Protein AF-A0A7U5YI06-F1 (afdb_monomer)

Mean predicted aligned error: 14.1 Å

pLDDT: mean 75.23, std 13.34, range [34.41, 93.0]

Solvent-accessible surface area (backbone atoms only — not comparable to full-atom values): 13431 Å² total; per-residue (Å²): 132,90,79,85,48,70,68,55,54,52,52,62,39,54,72,52,55,90,61,29,82,48,45,33,75,89,67,51,44,80,44,82,46,72,58,63,70,41,78,30,32,30,43,39,39,33,31,70,90,48,103,52,59,51,46,35,31,26,43,74,86,78,64,45,78,75,39,47,44,73,60,42,53,52,54,52,50,51,55,51,49,43,57,68,49,52,53,56,49,54,49,51,53,53,51,53,62,55,20,75,82,38,61,72,64,27,54,54,45,67,65,50,46,32,44,54,52,14,49,54,49,42,72,72,40,40,76,36,45,38,72,56,50,50,54,47,22,50,52,51,21,52,51,25,47,51,52,32,50,53,51,48,52,54,52,59,67,57,69,79,73,59,91,84,42,75,77,61,49,56,71,54,48,54,58,38,50,53,29,47,51,53,18,48,25,26,45,31,29,40,48,54,53,51,50,52,51,50,54,52,51,48,52,52,53,52,53,55,48,44,77,75,51,73,91,64,87,78,66,69,65,61,59,53,52,53,50,52,53,52,50,53,52,52,50,57,55,52,61,64,60,72,77,110

Foldseek 3Di:
DPDDDPVLLVVVLCVVPVCSVQWDSVPWDWDWDAQLLDIWIWTWTDGPPDPDTWIFTAHPPPRDTPGTPVVCSVVVVVVLVCLLPVVLLVVLVVLCVVCVVPVPVSVVCLQCVLLVSLVVSLVPRCSRCPVNLLVVLVVLLVVLVVVLVVLVVVVVVVVVDDPVCPVVVVVSVVSSSSSVSSNSNSVSNNVVSVVVVVVVVVVVVVVVVCVVPPVDDDDPVVVVVVVVVVVVVVVVVVVVVVPD

Organism: NCBI:txid1192842

Sequence (244 aa):
MNILTEELKKRGGSFFGKYSVNIDIDKIRIKDETIYGRSFKILDLPLKNKERSYKLVLNKETNIILGQKSIFKKKLLNAMLWRVFFIPYVLLCILYCVSFSYPITGIAIMLLLPVAFGFIIYSMCYTELNNYLDKMADTVSFFSGTITACIAIIKFSLSEDNQLFSLKSNFLNIPMLVFLIVFAFFASIKFFISMNQMLKARKVYLSQASNHQDRKNRPRVIRALNFLLTKKLCNFINTKIKLF

Structure (mmCIF, N/CA/C/O backbone):
data_AF-A0A7U5YI06-F1
#
_entry.id   AF-A0A7U5YI06-F1
#
loop_
_atom_site.group_PDB
_atom_site.id
_atom_site.type_symbol
_atom_site.label_atom_id
_atom_site.label_alt_id
_atom_site.label_comp_id
_atom_site.label_asym_id
_atom_site.label_entity_id
_atom_site.label_seq_id
_atom_site.pdbx_PDB_ins_code
_atom_site.Cartn_x
_atom_site.Cartn_y
_atom_site.Cartn_z
_atom_site.occupancy
_atom_site.B_iso_or_equiv
_atom_site.auth_seq_id
_atom_site.auth_comp_id
_atom_site.auth_asym_id
_atom_site.auth_atom_id
_atom_site.pdbx_PDB_model_num
ATOM 1 N N . MET A 1 1 ? -20.861 -11.864 23.560 1.00 35.91 1 MET A N 1
ATOM 2 C CA . MET A 1 1 ? -21.283 -10.821 24.524 1.00 35.91 1 MET A CA 1
ATOM 3 C C . MET A 1 1 ? -20.083 -9.932 24.829 1.00 35.91 1 MET A C 1
ATOM 5 O O . MET A 1 1 ? -19.140 -10.407 25.444 1.00 35.91 1 MET A O 1
ATOM 9 N N . ASN A 1 2 ? -20.056 -8.686 24.339 1.00 50.03 2 ASN A N 1
ATOM 10 C CA . ASN A 1 2 ? -19.016 -7.714 24.707 1.00 50.03 2 ASN A CA 1
ATOM 11 C C . ASN A 1 2 ? -19.387 -7.121 26.073 1.00 50.03 2 ASN A C 1
ATOM 13 O O . ASN A 1 2 ? -20.200 -6.205 26.148 1.00 50.03 2 ASN A O 1
ATOM 17 N N . ILE A 1 3 ? -18.850 -7.697 27.148 1.00 57.88 3 ILE A N 1
ATOM 18 C CA . ILE A 1 3 ? -19.121 -7.251 28.517 1.00 57.88 3 ILE A CA 1
ATOM 19 C C . ILE A 1 3 ? -18.369 -5.936 28.744 1.00 57.88 3 ILE A C 1
ATOM 21 O O . ILE A 1 3 ? -17.141 -5.889 28.690 1.00 57.88 3 ILE A O 1
ATOM 25 N N . LEU A 1 4 ? -19.120 -4.857 28.949 1.00 65.25 4 LEU A N 1
ATOM 26 C CA . LEU A 1 4 ? -18.595 -3.558 29.349 1.00 65.25 4 LEU A CA 1
ATOM 27 C C . LEU A 1 4 ? -18.259 -3.623 30.845 1.00 65.25 4 LEU A C 1
ATOM 29 O O . LEU A 1 4 ? -19.159 -3.577 31.678 1.00 65.25 4 LEU A O 1
ATOM 33 N N . THR A 1 5 ? -16.982 -3.753 31.193 1.00 73.62 5 THR A N 1
ATOM 34 C CA . THR A 1 5 ? -16.531 -3.730 32.592 1.00 73.62 5 THR A CA 1
ATOM 35 C C . THR A 1 5 ? -16.521 -2.305 33.150 1.00 73.62 5 THR A C 1
ATOM 37 O O . THR A 1 5 ? -16.135 -1.358 32.462 1.00 73.62 5 THR A O 1
ATOM 40 N N . GLU A 1 6 ? -16.899 -2.146 34.422 1.00 71.69 6 GLU A N 1
ATOM 41 C CA . GLU A 1 6 ? -16.873 -0.858 35.143 1.00 71.69 6 GLU A CA 1
ATOM 42 C C . GLU A 1 6 ? -15.485 -0.197 35.126 1.00 71.69 6 GLU A C 1
ATOM 44 O O . GLU A 1 6 ? -15.347 1.020 34.992 1.00 71.69 6 GLU A O 1
ATOM 49 N N . GLU A 1 7 ? -14.429 -1.007 35.157 1.00 76.12 7 GLU A N 1
ATOM 50 C CA . GLU A 1 7 ? -13.054 -0.532 35.019 1.00 76.12 7 GLU A CA 1
ATOM 51 C C . GLU A 1 7 ? -12.798 0.134 33.656 1.00 76.12 7 GLU A C 1
ATOM 53 O O . GLU A 1 7 ? -12.128 1.165 33.562 1.00 76.12 7 GLU A O 1
ATOM 58 N N . LEU A 1 8 ? -13.381 -0.411 32.589 1.00 73.44 8 LEU A N 1
ATOM 59 C CA . LEU A 1 8 ? -13.222 0.089 31.228 1.00 73.44 8 LEU A CA 1
ATOM 60 C C . LEU A 1 8 ? -14.034 1.372 31.002 1.00 73.44 8 LEU A C 1
ATOM 62 O O . LEU A 1 8 ? -13.557 2.278 30.316 1.00 73.44 8 LEU A O 1
ATOM 66 N N . LYS A 1 9 ? -15.201 1.505 31.653 1.00 73.19 9 LYS A N 1
ATOM 67 C CA . LYS A 1 9 ? -15.945 2.775 31.727 1.00 73.19 9 LYS A CA 1
ATOM 68 C C . LYS A 1 9 ? -15.119 3.864 32.412 1.00 73.19 9 LYS A C 1
ATOM 70 O O . LYS A 1 9 ? -14.970 4.951 31.852 1.00 73.19 9 LYS A O 1
ATOM 75 N N . LYS A 1 10 ? -14.524 3.563 33.575 1.00 74.69 10 LYS A N 1
ATOM 76 C CA . LYS A 1 10 ? -13.663 4.508 34.310 1.00 74.69 10 LYS A CA 1
ATOM 77 C C . LYS A 1 10 ? -12.448 4.934 33.486 1.00 74.69 10 LYS A C 1
ATOM 79 O O . LYS A 1 10 ? -12.197 6.131 33.373 1.00 74.69 10 LYS A O 1
ATOM 84 N N . ARG A 1 11 ? -11.740 3.985 32.856 1.00 77.44 11 ARG A N 1
ATOM 85 C CA . ARG A 1 11 ? -10.586 4.273 31.978 1.00 77.44 11 ARG A CA 1
ATOM 86 C C . ARG A 1 11 ? -10.978 5.091 30.742 1.00 77.44 11 ARG A C 1
ATOM 88 O O . ARG A 1 11 ? -10.253 5.999 30.351 1.00 77.44 11 ARG A O 1
ATOM 95 N N . GLY A 1 12 ? -12.123 4.791 30.127 1.00 72.56 12 GLY A N 1
ATOM 96 C CA . GLY A 1 12 ? -12.635 5.536 28.974 1.00 72.56 12 GLY A CA 1
ATOM 97 C C . GLY A 1 12 ? -13.024 6.977 29.314 1.00 72.56 12 GLY A C 1
ATOM 98 O O . GLY A 1 12 ? -12.724 7.888 28.545 1.00 72.56 12 GLY A O 1
ATOM 99 N N . GLY A 1 13 ? -13.642 7.191 30.481 1.00 71.25 13 GLY A N 1
ATOM 100 C CA . GLY A 1 13 ? -13.968 8.522 30.990 1.00 71.25 13 GLY A CA 1
ATOM 101 C C . GLY A 1 13 ? -12.722 9.330 31.358 1.00 71.25 13 GLY A C 1
ATOM 102 O O . GLY A 1 13 ? -12.586 10.477 30.931 1.00 71.25 13 GLY A O 1
ATOM 103 N N . SER A 1 14 ? -11.776 8.726 32.086 1.00 75.25 14 SER A N 1
ATOM 104 C CA . SER A 1 14 ? -10.548 9.402 32.528 1.00 75.25 14 SER A CA 1
ATOM 105 C C . SER A 1 14 ? -9.574 9.722 31.391 1.00 75.25 14 SER A C 1
ATOM 107 O O . SER A 1 14 ? -8.780 10.653 31.528 1.00 75.25 14 SER A O 1
ATOM 109 N N . PHE A 1 15 ? -9.679 9.039 30.242 1.00 78.12 15 PHE A N 1
ATOM 110 C CA . PHE A 1 15 ? -8.867 9.299 29.045 1.00 78.12 15 PHE A CA 1
ATOM 111 C C . PHE A 1 15 ? -8.904 10.769 28.591 1.00 78.12 15 PHE A C 1
ATOM 113 O O . PHE A 1 15 ? -7.935 11.274 28.030 1.00 78.12 15 PHE A O 1
ATOM 120 N N . PHE A 1 16 ? -10.010 11.474 28.848 1.00 74.62 16 PHE A N 1
ATOM 121 C CA . PHE A 1 16 ? -10.195 12.876 28.465 1.00 74.62 16 PHE A CA 1
ATOM 122 C C . PHE A 1 16 ? -9.861 13.882 29.583 1.00 74.62 16 PHE A C 1
ATOM 124 O O . PHE A 1 16 ? -10.072 15.085 29.409 1.00 74.62 16 PHE A O 1
ATOM 131 N N . GLY A 1 17 ? -9.340 13.422 30.727 1.00 78.38 17 GLY A N 1
ATOM 132 C CA . GLY A 1 17 ? -8.911 14.270 31.842 1.00 78.38 17 GLY A CA 1
ATOM 133 C C . GLY A 1 17 ? -10.003 15.245 32.292 1.00 78.38 17 GLY A C 1
ATOM 134 O O . GLY A 1 17 ? -11.097 14.833 32.679 1.00 78.38 17 GLY A O 1
ATOM 135 N N . LYS A 1 18 ? -9.731 16.553 32.189 1.00 71.75 18 LYS A N 1
ATOM 136 C CA . LYS A 1 18 ? -10.666 17.633 32.566 1.00 71.75 18 LYS A CA 1
ATOM 137 C C . LYS A 1 18 ? -11.983 17.625 31.769 1.00 71.75 18 LYS A C 1
ATOM 139 O O . LYS A 1 18 ? -12.985 18.131 32.258 1.00 71.75 18 LYS A O 1
ATOM 144 N N . TYR A 1 19 ? -12.015 17.028 30.575 1.00 67.38 19 TYR A N 1
ATOM 145 C CA . TYR A 1 19 ? -13.219 16.959 29.734 1.00 67.38 19 TYR A CA 1
ATOM 146 C C . TYR A 1 19 ? -14.117 15.746 30.032 1.00 67.38 19 TYR A C 1
ATOM 148 O O . TYR A 1 19 ? -15.185 15.615 29.434 1.00 67.38 19 TYR A O 1
ATOM 156 N N . SER A 1 20 ? -13.713 14.880 30.968 1.00 66.12 20 SER A N 1
ATOM 157 C CA . SER A 1 20 ? -14.480 13.704 31.406 1.00 66.12 20 SER A CA 1
ATOM 158 C C . SER A 1 20 ? -15.850 14.052 32.002 1.00 66.12 20 SER A C 1
ATOM 160 O O . SER A 1 20 ? -16.804 13.299 31.824 1.00 66.12 20 SER A O 1
ATOM 162 N N . VAL A 1 21 ? -15.980 15.227 32.631 1.00 64.94 21 VAL A N 1
ATOM 163 C CA . VAL A 1 21 ? -17.211 15.714 33.289 1.00 64.94 21 VAL A CA 1
ATOM 164 C C . VAL A 1 21 ? -18.401 15.791 32.323 1.00 64.94 21 VAL A C 1
ATOM 166 O O . VAL A 1 21 ? -19.556 15.603 32.723 1.00 64.94 21 VAL A O 1
ATOM 169 N N . ASN A 1 22 ? -18.112 16.007 31.037 1.00 75.69 22 ASN A N 1
ATOM 170 C CA . ASN A 1 22 ? -19.110 16.136 29.982 1.00 75.69 22 ASN A CA 1
ATOM 171 C C . ASN A 1 22 ? -19.605 14.792 29.430 1.00 75.69 22 ASN A C 1
ATOM 173 O O . ASN A 1 22 ? -20.498 14.805 28.588 1.00 75.69 22 ASN A O 1
ATOM 177 N N . ILE A 1 23 ? -19.045 13.655 29.855 1.00 77.94 23 ILE A N 1
ATOM 178 C CA . ILE A 1 23 ? -19.407 12.322 29.357 1.00 77.94 23 ILE A CA 1
ATOM 179 C C . ILE A 1 23 ? -20.558 11.746 30.191 1.00 77.94 23 ILE A C 1
ATOM 181 O O . ILE A 1 23 ? -20.532 11.782 31.421 1.00 77.94 23 ILE A O 1
ATOM 185 N N . ASP A 1 24 ? -21.569 11.209 29.516 1.00 78.50 24 ASP A N 1
ATOM 186 C CA . ASP A 1 24 ? -22.678 10.472 30.122 1.00 78.50 24 ASP A CA 1
ATOM 187 C C . ASP A 1 24 ? -22.254 9.005 30.329 1.00 78.50 24 ASP A C 1
ATOM 189 O O . ASP A 1 24 ? -22.211 8.208 29.386 1.00 78.50 24 ASP A O 1
ATOM 193 N N . ILE A 1 25 ? -21.853 8.684 31.564 1.00 75.44 25 ILE A N 1
ATOM 194 C CA . ILE A 1 25 ? -21.240 7.399 31.946 1.00 75.44 25 ILE A CA 1
ATOM 195 C C . ILE A 1 25 ? -22.244 6.242 31.829 1.00 75.44 25 ILE A C 1
ATOM 197 O O . ILE A 1 25 ? -21.867 5.125 31.460 1.00 75.44 25 ILE A O 1
ATOM 201 N N . ASP A 1 26 ? -23.526 6.518 32.063 1.00 75.25 26 ASP A N 1
ATOM 202 C CA . ASP A 1 26 ? -24.585 5.507 32.082 1.00 75.25 26 ASP A CA 1
ATOM 203 C C . ASP A 1 26 ? -24.971 5.058 30.668 1.00 75.25 26 ASP A C 1
ATOM 205 O O . ASP A 1 26 ? -25.453 3.944 30.460 1.00 75.25 26 ASP A O 1
ATOM 209 N N . LYS A 1 27 ? -24.693 5.896 29.662 1.00 80.38 27 LYS A N 1
ATOM 210 C CA . LYS A 1 27 ? -24.981 5.610 28.250 1.00 80.38 27 LYS A CA 1
ATOM 211 C C . LYS A 1 27 ? -23.778 5.103 27.451 1.00 80.38 27 LYS A C 1
ATOM 213 O O . LYS A 1 27 ? -23.884 4.989 26.226 1.00 80.38 27 LYS A O 1
ATOM 218 N N . ILE A 1 28 ? -22.655 4.777 28.094 1.00 80.75 28 ILE A N 1
ATOM 219 C CA . ILE A 1 28 ? -21.469 4.234 27.413 1.00 80.75 28 ILE A CA 1
ATOM 220 C C . ILE A 1 28 ? -21.794 2.876 26.782 1.00 80.75 28 ILE A C 1
ATOM 222 O O . ILE A 1 28 ? -22.359 1.992 27.424 1.00 80.75 28 ILE A O 1
ATOM 226 N N . ARG A 1 29 ? -21.406 2.683 25.516 1.00 82.94 29 ARG A N 1
ATOM 227 C CA . ARG A 1 29 ? -21.641 1.427 24.780 1.00 82.94 29 ARG A CA 1
ATOM 228 C C . ARG A 1 29 ? -20.380 0.957 24.065 1.00 82.94 29 ARG A C 1
ATOM 230 O O . ARG A 1 29 ? -19.596 1.772 23.588 1.00 82.94 29 ARG A O 1
ATOM 237 N N . ILE A 1 30 ? -20.222 -0.361 23.935 1.00 84.06 30 ILE A N 1
ATOM 238 C CA . ILE A 1 30 ? -19.222 -0.969 23.048 1.00 84.06 30 ILE A CA 1
ATOM 239 C C . ILE A 1 30 ? -19.913 -1.406 21.763 1.00 84.06 30 ILE A C 1
ATOM 241 O O . ILE A 1 30 ? -20.940 -2.081 21.799 1.00 84.06 30 ILE A O 1
ATOM 245 N N . LYS A 1 31 ? -19.331 -1.037 20.626 1.00 84.69 31 LYS A N 1
ATOM 246 C CA . LYS A 1 31 ? -19.757 -1.493 19.302 1.00 84.69 31 LYS A CA 1
ATOM 247 C C . LYS A 1 31 ? -18.569 -2.102 18.579 1.00 84.69 31 LYS A C 1
ATOM 249 O O . LYS A 1 31 ? -17.469 -1.563 18.656 1.00 84.69 31 LYS A O 1
ATOM 254 N N . ASP A 1 32 ? -18.792 -3.190 17.859 1.00 84.75 32 ASP A N 1
ATOM 255 C CA . ASP A 1 32 ? -17.794 -3.698 16.924 1.00 84.75 32 ASP A CA 1
ATOM 256 C C . ASP A 1 32 ? -17.897 -2.897 15.620 1.00 84.75 32 ASP A C 1
ATOM 258 O O . ASP A 1 32 ? -18.985 -2.706 15.078 1.00 84.75 32 ASP A O 1
ATOM 262 N N . GLU A 1 33 ? -16.771 -2.394 15.122 1.00 85.25 33 GLU A N 1
ATOM 263 C CA . GLU A 1 33 ? -16.707 -1.682 13.847 1.00 85.25 33 GLU A CA 1
ATOM 264 C C . GLU A 1 33 ? -15.463 -2.112 13.071 1.00 85.25 33 GLU A C 1
ATOM 266 O O . GLU A 1 33 ? -14.381 -2.306 13.629 1.00 85.25 33 GLU A O 1
ATOM 271 N N . THR A 1 34 ? -15.603 -2.221 11.755 1.00 82.69 34 THR A N 1
ATOM 272 C CA . THR A 1 34 ? -14.494 -2.557 10.863 1.00 82.69 34 THR A CA 1
ATOM 273 C C . THR A 1 34 ? -13.806 -1.278 10.388 1.00 82.69 34 THR A C 1
ATOM 275 O O . THR A 1 34 ? -14.432 -0.407 9.784 1.00 82.69 34 THR A O 1
ATOM 278 N N . ILE A 1 35 ? -12.504 -1.150 10.650 1.00 80.19 35 ILE A N 1
ATOM 279 C CA . ILE A 1 35 ? -11.662 -0.035 10.202 1.00 80.19 35 ILE A CA 1
ATOM 280 C C . ILE A 1 35 ? -10.585 -0.605 9.273 1.00 80.19 35 ILE A C 1
ATOM 282 O O . ILE A 1 35 ? -9.755 -1.390 9.720 1.00 80.19 35 ILE A O 1
ATOM 286 N N . TYR A 1 36 ? -10.603 -0.209 7.993 1.00 78.50 36 TYR A N 1
ATOM 287 C CA . TYR A 1 36 ? -9.683 -0.700 6.947 1.00 78.50 36 TYR A CA 1
ATOM 288 C C . TYR A 1 36 ? -9.562 -2.235 6.935 1.00 78.50 36 TYR A C 1
ATOM 290 O O . TYR A 1 36 ? -8.482 -2.789 7.097 1.00 78.50 36 TYR A O 1
ATOM 298 N N . GLY A 1 37 ? -10.697 -2.939 6.858 1.00 72.38 37 GLY A N 1
ATOM 299 C CA . GLY A 1 37 ? -10.741 -4.409 6.810 1.00 72.38 37 GLY A CA 1
ATOM 300 C C . GLY A 1 37 ? -10.476 -5.136 8.137 1.00 72.38 37 GLY A C 1
ATOM 301 O O . GLY A 1 37 ? -10.749 -6.330 8.225 1.00 72.38 37 GLY A O 1
ATOM 302 N N . ARG A 1 38 ? -10.023 -4.445 9.193 1.00 77.94 38 ARG A N 1
ATOM 303 C CA . ARG A 1 38 ? -9.798 -5.030 10.526 1.00 77.94 38 ARG A CA 1
ATOM 304 C C . ARG A 1 38 ? -10.947 -4.719 11.480 1.00 77.94 38 ARG A C 1
ATOM 306 O O . ARG A 1 38 ? -11.391 -3.575 11.568 1.00 77.94 38 ARG A O 1
ATOM 313 N N . SER A 1 39 ? -11.413 -5.717 12.226 1.00 80.06 39 SER A N 1
ATOM 314 C CA . SER A 1 39 ? -12.453 -5.530 13.244 1.00 80.06 39 SER A CA 1
ATOM 315 C C . SER A 1 39 ? -11.864 -4.975 14.541 1.00 80.06 39 SER A C 1
ATOM 317 O O . SER A 1 39 ? -11.008 -5.609 15.156 1.00 80.06 39 SER A O 1
ATOM 319 N N . PHE A 1 40 ? -12.374 -3.831 14.990 1.00 83.56 40 PHE A N 1
ATOM 320 C CA . PHE A 1 40 ? -12.027 -3.216 16.268 1.00 83.56 40 PHE A CA 1
ATOM 321 C C . PHE A 1 40 ? -13.260 -3.075 17.155 1.00 83.56 40 PHE A C 1
ATOM 323 O O . PHE A 1 40 ? -14.381 -2.930 16.667 1.00 83.56 40 PHE A O 1
ATOM 330 N N . LYS A 1 41 ? -13.037 -3.048 18.469 1.00 86.50 41 LYS A N 1
ATOM 331 C CA . LYS A 1 41 ? -14.055 -2.619 19.429 1.00 86.50 41 LYS A CA 1
ATOM 332 C C . LYS A 1 41 ? -13.992 -1.101 19.548 1.00 86.50 41 LYS A C 1
ATOM 334 O O . LYS A 1 41 ? -12.910 -0.527 19.640 1.00 86.50 41 LYS A O 1
ATOM 339 N N . ILE A 1 42 ? -15.134 -0.436 19.553 1.00 85.62 42 ILE A N 1
ATOM 340 C CA . ILE A 1 42 ? -15.240 1.009 19.735 1.00 85.62 42 ILE A CA 1
ATOM 341 C C . ILE A 1 42 ? -16.028 1.284 20.999 1.00 85.62 42 ILE A C 1
ATOM 343 O O . ILE A 1 42 ? -17.158 0.821 21.144 1.00 85.62 42 ILE A O 1
ATOM 347 N N . LEU A 1 43 ? -15.432 2.078 21.879 1.00 85.25 43 LEU A N 1
ATOM 348 C CA . LEU A 1 43 ? -16.098 2.644 23.037 1.00 85.25 43 LEU A CA 1
ATOM 349 C C . LEU A 1 43 ? -16.753 3.964 22.626 1.00 85.25 43 LEU A C 1
ATOM 351 O O . LEU A 1 43 ? -16.064 4.925 22.273 1.00 85.25 43 LEU A O 1
ATOM 355 N N . ASP A 1 44 ? -18.081 3.978 22.629 1.00 84.06 44 ASP A N 1
ATOM 356 C CA . ASP A 1 44 ? -18.917 5.138 22.336 1.00 84.06 44 ASP A CA 1
ATOM 357 C C . ASP A 1 44 ? -19.212 5.860 23.657 1.00 84.06 44 ASP A C 1
ATOM 359 O O . ASP A 1 44 ? -19.868 5.305 24.540 1.00 84.06 44 ASP A O 1
ATOM 363 N N . LEU A 1 45 ? -18.674 7.069 23.802 1.00 84.38 45 LEU A N 1
ATOM 364 C CA . LEU A 1 45 ? -18.756 7.908 24.997 1.00 84.38 45 LEU A CA 1
ATOM 365 C C . LEU A 1 45 ? -19.647 9.122 24.677 1.00 84.38 45 LEU A C 1
ATOM 367 O O . LEU A 1 45 ? -19.145 10.132 24.166 1.00 84.38 45 LEU A O 1
ATOM 371 N N . PRO A 1 46 ? -20.971 9.025 24.880 1.00 82.94 46 PRO A N 1
ATOM 372 C CA . PRO A 1 46 ? -21.893 10.120 24.598 1.00 82.94 46 PRO A CA 1
ATOM 373 C C . PRO A 1 46 ? -21.655 11.308 25.534 1.00 82.94 46 PRO A C 1
ATOM 375 O O . PRO A 1 46 ? -21.280 11.139 26.693 1.00 82.94 46 PRO A O 1
ATOM 378 N N . LEU A 1 47 ? -21.864 12.522 25.026 1.00 82.69 47 LEU A N 1
ATOM 379 C CA . LEU A 1 47 ? -21.775 13.747 25.818 1.00 82.69 47 LEU A CA 1
ATOM 380 C C . LEU A 1 47 ? -23.135 14.076 26.447 1.00 82.69 47 LEU A C 1
ATOM 382 O O . LEU A 1 47 ? -24.158 13.969 25.780 1.00 82.69 47 LEU A O 1
ATOM 386 N N . LYS A 1 48 ? -23.149 14.555 27.696 1.00 78.19 48 LYS A N 1
ATOM 387 C CA . LYS A 1 48 ? -24.377 14.889 28.447 1.00 78.19 48 LYS A CA 1
ATOM 388 C C . LYS A 1 48 ? -25.262 15.932 27.749 1.00 78.19 48 LYS A C 1
ATOM 390 O O . LYS A 1 48 ? -26.477 15.818 27.795 1.00 78.19 48 LYS A O 1
ATOM 395 N N . ASN A 1 49 ? -24.650 16.913 27.080 1.00 72.56 49 ASN A N 1
ATOM 396 C CA . ASN A 1 49 ? -25.335 18.078 26.493 1.00 72.56 49 ASN A CA 1
ATOM 397 C C . ASN A 1 49 ? -25.275 18.150 24.956 1.00 72.56 49 ASN A C 1
ATOM 399 O O . ASN A 1 49 ? -25.563 19.198 24.382 1.00 72.56 49 ASN A O 1
ATOM 403 N N . LYS A 1 50 ? -24.828 17.096 24.258 1.00 68.06 50 LYS A N 1
ATOM 404 C CA . LYS A 1 50 ? -24.683 17.124 22.790 1.00 68.06 50 LYS A CA 1
ATOM 405 C C . LYS A 1 50 ? -25.054 15.777 22.181 1.00 68.06 50 LYS A C 1
ATOM 407 O O . LYS A 1 50 ? -24.639 14.748 22.693 1.00 68.06 50 LYS A O 1
ATOM 412 N N . GLU A 1 51 ? -25.646 15.785 20.987 1.00 69.38 51 GLU A N 1
ATOM 413 C CA . GLU A 1 51 ? -25.800 14.585 20.132 1.00 69.38 51 GLU A CA 1
ATOM 414 C C . GLU A 1 51 ? -24.459 13.999 19.635 1.00 69.38 51 GLU A C 1
ATOM 416 O O . GLU A 1 51 ? -24.408 13.084 18.814 1.00 69.38 51 GLU A O 1
ATOM 421 N N . ARG A 1 52 ? -23.330 14.540 20.101 1.00 74.00 52 ARG A N 1
ATOM 422 C CA . ARG A 1 52 ? -21.988 14.111 19.715 1.00 74.00 52 ARG A CA 1
ATOM 423 C C . ARG A 1 52 ? -21.437 13.149 20.759 1.00 74.00 52 ARG A C 1
ATOM 425 O O . ARG A 1 52 ? -21.590 13.362 21.957 1.00 74.00 52 ARG A O 1
ATOM 432 N N . SER A 1 53 ? -20.722 12.133 20.293 1.00 78.06 53 SER A N 1
ATOM 433 C CA . SER A 1 53 ? -20.007 11.189 21.145 1.00 78.06 53 SER A CA 1
ATOM 434 C C . SER A 1 53 ? -18.514 11.181 20.838 1.00 78.06 53 SER A C 1
ATOM 436 O O . SER A 1 53 ? -18.085 11.313 19.684 1.00 78.06 53 SER A O 1
ATOM 438 N N . TYR A 1 54 ? -17.698 11.010 21.876 1.00 81.88 54 TYR A N 1
ATOM 439 C CA . TYR A 1 54 ? -16.306 10.628 21.694 1.00 81.88 54 TYR A CA 1
ATOM 440 C C . TYR A 1 54 ? -16.237 9.134 21.388 1.00 81.88 54 TYR A C 1
ATOM 442 O O . TYR A 1 54 ? -16.910 8.324 22.013 1.00 81.88 54 TYR A O 1
ATOM 450 N N . LYS A 1 55 ? -15.411 8.759 20.410 1.00 83.69 55 LYS A N 1
ATOM 451 C CA . LYS A 1 55 ? -15.232 7.360 20.005 1.00 83.69 55 LYS A CA 1
ATOM 452 C C . LYS A 1 55 ? -13.788 6.958 20.245 1.00 83.69 55 LYS A C 1
ATOM 454 O O . LYS A 1 55 ? -12.895 7.493 19.579 1.00 83.69 55 LYS A O 1
ATOM 459 N N . LEU A 1 56 ? -13.561 6.040 21.178 1.00 85.00 56 LEU A N 1
ATOM 460 C CA . LEU A 1 56 ? -12.247 5.451 21.438 1.00 85.00 56 LEU A CA 1
ATOM 461 C C . LEU A 1 56 ? -12.156 4.077 20.783 1.00 85.00 56 LEU A C 1
ATOM 463 O O . LEU A 1 56 ? -13.123 3.321 20.780 1.00 85.00 56 LEU A O 1
ATOM 467 N N . VAL A 1 57 ? -10.997 3.762 20.216 1.00 84.56 57 VAL A N 1
ATOM 468 C CA . VAL A 1 57 ? -10.726 2.453 19.616 1.00 84.56 57 VAL A CA 1
ATOM 469 C C . VAL A 1 57 ? -10.054 1.579 20.661 1.00 84.56 57 VAL A C 1
ATOM 471 O O . VAL A 1 57 ? -9.077 1.989 21.286 1.00 84.56 57 VAL A O 1
ATOM 474 N N . LEU A 1 58 ? -10.580 0.377 20.835 1.00 83.50 58 LEU A N 1
ATOM 475 C CA . LEU A 1 58 ? -10.074 -0.647 21.731 1.00 83.50 58 LEU A CA 1
ATOM 476 C C . LEU A 1 58 ? -9.483 -1.789 20.906 1.00 83.50 58 LEU A C 1
ATOM 478 O O . LEU A 1 58 ? -10.036 -2.189 19.874 1.00 83.50 58 LEU A O 1
ATOM 482 N N . ASN A 1 59 ? -8.382 -2.354 21.392 1.00 79.25 59 ASN A N 1
ATOM 483 C CA . ASN A 1 59 ? -7.913 -3.640 20.894 1.00 79.25 59 ASN A CA 1
ATOM 484 C C . ASN A 1 59 ? -8.930 -4.733 21.279 1.00 79.25 59 ASN A C 1
ATOM 486 O O . ASN A 1 59 ? -9.413 -4.770 22.410 1.00 79.25 59 ASN A O 1
ATOM 490 N N . LYS A 1 60 ? -9.276 -5.609 20.331 1.00 73.88 60 LYS A N 1
ATOM 491 C CA . LYS A 1 60 ? -10.310 -6.636 20.497 1.00 73.88 60 LYS A CA 1
ATOM 492 C C . LYS A 1 60 ? -9.952 -7.668 21.574 1.00 73.88 60 LYS A C 1
ATOM 494 O O . LYS A 1 60 ? -10.857 -8.135 22.265 1.00 73.88 60 LYS A O 1
ATOM 499 N N . GLU A 1 61 ? -8.665 -7.986 21.702 1.00 73.56 61 GLU A N 1
ATOM 500 C CA . GLU A 1 61 ? -8.143 -9.038 22.585 1.00 73.56 61 GLU A CA 1
ATOM 501 C C . GLU A 1 61 ? -7.777 -8.494 23.965 1.00 73.56 61 GLU A C 1
ATOM 503 O O . GLU A 1 61 ? -8.202 -9.031 24.981 1.00 73.56 61 GLU A O 1
ATOM 508 N N . THR A 1 62 ? -7.038 -7.385 24.008 1.00 73.69 62 THR A N 1
ATOM 509 C CA . THR A 1 62 ? -6.508 -6.841 25.266 1.00 73.69 62 THR A CA 1
ATOM 510 C C . THR A 1 62 ? -7.401 -5.778 25.901 1.00 73.69 62 THR A C 1
ATOM 512 O O . THR A 1 62 ? -7.129 -5.342 27.016 1.00 73.69 62 THR A O 1
ATOM 515 N N . ASN A 1 63 ? -8.454 -5.323 25.205 1.00 75.38 63 ASN A N 1
ATOM 516 C CA . ASN A 1 63 ? -9.328 -4.221 25.627 1.00 75.38 63 ASN A CA 1
ATOM 517 C C . ASN A 1 63 ? -8.566 -2.918 25.984 1.00 75.38 63 ASN A C 1
ATOM 519 O O . ASN A 1 63 ? -9.095 -2.042 26.668 1.00 75.38 63 ASN A O 1
ATOM 523 N N . ILE A 1 64 ? -7.326 -2.765 25.504 1.00 79.62 64 ILE A N 1
ATOM 524 C CA . ILE A 1 64 ? -6.507 -1.564 25.702 1.00 79.62 64 ILE A CA 1
ATOM 525 C C . ILE A 1 64 ? -7.005 -0.451 24.776 1.00 79.62 64 ILE A C 1
ATOM 527 O O . ILE A 1 64 ? -7.289 -0.691 23.599 1.00 79.62 64 ILE A O 1
ATOM 531 N N . ILE A 1 65 ? -7.077 0.777 25.300 1.00 81.94 65 ILE A N 1
ATOM 532 C CA . ILE A 1 65 ? -7.426 1.978 24.534 1.00 81.94 65 ILE A CA 1
ATOM 533 C C . ILE A 1 65 ? -6.255 2.344 23.614 1.00 81.94 65 ILE A C 1
ATOM 535 O O . ILE A 1 65 ? -5.190 2.741 24.073 1.00 81.94 65 ILE A O 1
ATOM 539 N N . LEU A 1 66 ? -6.473 2.242 22.303 1.00 80.62 66 LEU A N 1
ATOM 540 C CA . LEU A 1 66 ? -5.503 2.601 21.262 1.00 80.62 66 LEU A CA 1
ATOM 541 C C . LEU A 1 66 ? -5.535 4.100 20.922 1.00 80.62 66 LEU A C 1
ATOM 543 O O . LEU A 1 66 ? -4.617 4.629 20.295 1.00 80.62 66 LEU A O 1
ATOM 547 N N . GLY A 1 67 ? -6.604 4.790 21.325 1.00 84.62 67 GLY A N 1
ATOM 548 C CA . GLY A 1 67 ? -6.771 6.234 21.191 1.00 84.62 67 GLY A CA 1
ATOM 549 C C . GLY A 1 67 ? -8.091 6.633 20.538 1.00 84.62 67 GLY A C 1
ATOM 550 O O . GLY A 1 67 ? -8.984 5.814 20.310 1.00 84.62 67 GLY A O 1
ATOM 551 N N . GLN A 1 68 ? -8.227 7.922 20.228 1.00 86.19 68 GLN A N 1
ATOM 552 C CA . GLN A 1 68 ? -9.423 8.460 19.583 1.00 86.19 68 GLN A CA 1
ATOM 553 C C . GLN A 1 68 ? -9.538 7.983 18.132 1.00 86.19 68 GLN A C 1
ATOM 555 O O . GLN A 1 68 ? -8.572 8.027 17.372 1.00 86.19 68 GLN A O 1
ATOM 560 N N . LYS A 1 69 ? -10.747 7.598 17.714 1.00 84.56 69 LYS A N 1
ATOM 561 C CA . LYS A 1 69 ? -11.036 7.005 16.400 1.00 84.56 69 LYS A CA 1
ATOM 562 C C . LYS A 1 69 ? -10.499 7.804 15.213 1.00 84.56 69 LYS A C 1
ATOM 564 O O . LYS A 1 69 ? -9.923 7.213 14.305 1.00 84.56 69 LYS A O 1
ATOM 569 N N . SER A 1 70 ? -10.682 9.123 15.190 1.00 82.81 70 SER A N 1
ATOM 570 C CA . SER A 1 70 ? -10.222 9.982 14.086 1.00 82.81 70 SER A CA 1
ATOM 571 C C . SER A 1 70 ? -8.696 9.985 13.957 1.00 82.81 70 SER A C 1
ATOM 573 O O . SER A 1 70 ? -8.164 9.794 12.864 1.00 82.81 70 SER A O 1
ATOM 575 N N . ILE A 1 71 ? -7.997 10.150 15.080 1.00 85.19 71 ILE A N 1
ATOM 576 C CA . ILE A 1 71 ? -6.533 10.163 15.155 1.00 85.19 71 ILE A CA 1
ATOM 577 C C . ILE A 1 71 ? -5.981 8.772 14.832 1.00 85.19 71 ILE A C 1
ATOM 579 O O . ILE A 1 71 ? -5.052 8.648 14.037 1.00 85.19 71 ILE A O 1
ATOM 583 N N . PHE A 1 72 ? -6.590 7.721 15.387 1.00 86.44 72 PHE A N 1
ATOM 584 C CA . PHE A 1 72 ? -6.207 6.335 15.143 1.00 86.44 72 PHE A CA 1
ATOM 585 C C . PHE A 1 72 ? -6.340 5.963 13.663 1.00 86.44 72 PHE A C 1
ATOM 587 O O . PHE A 1 72 ? -5.394 5.435 13.089 1.00 86.44 72 PHE A O 1
ATOM 594 N N . LYS A 1 73 ? -7.459 6.312 13.007 1.00 83.88 73 LYS A N 1
ATOM 595 C CA . LYS A 1 73 ? -7.646 6.078 11.564 1.00 83.88 73 LYS A CA 1
ATOM 596 C C . LYS A 1 73 ? -6.552 6.740 10.722 1.00 83.88 73 LYS A C 1
ATOM 598 O O . LYS A 1 73 ? -6.044 6.106 9.802 1.00 83.88 73 LYS A O 1
ATOM 603 N N . LYS A 1 74 ? -6.175 7.985 11.036 1.00 84.94 74 LYS A N 1
ATOM 604 C CA . LYS A 1 74 ? -5.096 8.696 10.328 1.00 84.94 74 LYS A CA 1
ATOM 605 C C . LYS A 1 74 ? -3.733 8.042 10.562 1.00 84.94 74 LYS A C 1
ATOM 607 O O . LYS A 1 74 ? -3.026 7.772 9.598 1.00 84.94 74 LYS A O 1
ATOM 612 N N . LYS A 1 75 ? -3.384 7.746 11.820 1.00 85.69 75 LYS A N 1
ATOM 613 C CA . LYS A 1 75 ? -2.119 7.077 12.172 1.00 85.69 75 LYS A CA 1
ATOM 614 C C . LYS A 1 75 ? -2.000 5.706 11.510 1.00 85.69 75 LYS A C 1
ATOM 616 O O . LYS A 1 75 ? -0.955 5.388 10.957 1.00 85.69 75 LYS A O 1
ATOM 621 N N . LEU A 1 76 ? -3.079 4.925 11.533 1.00 84.19 76 LEU A N 1
ATOM 622 C CA . LEU A 1 76 ? -3.128 3.594 10.942 1.00 84.19 76 LEU A CA 1
ATOM 623 C C . LEU A 1 76 ? -2.948 3.646 9.420 1.00 84.19 76 LEU A C 1
ATOM 625 O O . LEU A 1 76 ? -2.121 2.910 8.891 1.00 84.19 76 LEU A O 1
ATOM 629 N N . LEU A 1 77 ? -3.657 4.550 8.733 1.00 83.62 77 LEU A N 1
ATOM 630 C CA . LEU A 1 77 ? -3.483 4.749 7.293 1.00 83.62 77 LEU A CA 1
ATOM 631 C C . LEU A 1 77 ? -2.048 5.173 6.967 1.00 83.62 77 LEU A C 1
ATOM 633 O O . LEU A 1 77 ? -1.429 4.581 6.091 1.00 83.62 77 LEU A O 1
ATOM 637 N N . ASN A 1 78 ? -1.491 6.138 7.702 1.00 85.44 78 ASN A N 1
ATOM 638 C CA . ASN A 1 78 ? -0.126 6.602 7.465 1.00 85.44 78 ASN A CA 1
ATOM 639 C C . ASN A 1 78 ? 0.907 5.486 7.692 1.00 85.44 78 ASN A C 1
ATOM 641 O O . ASN A 1 78 ? 1.832 5.333 6.906 1.00 85.44 78 ASN A O 1
ATOM 645 N N . ALA A 1 79 ? 0.720 4.647 8.714 1.00 83.12 79 ALA A N 1
ATOM 646 C CA . ALA A 1 79 ? 1.579 3.490 8.959 1.00 83.12 79 ALA A CA 1
ATOM 647 C C . ALA A 1 79 ? 1.453 2.406 7.871 1.00 83.12 79 ALA A C 1
ATOM 649 O O . ALA A 1 79 ? 2.424 1.714 7.565 1.00 83.12 79 ALA A O 1
ATOM 650 N N . MET A 1 80 ? 0.268 2.222 7.279 1.00 81.00 80 MET A N 1
ATOM 651 C CA . MET A 1 80 ? 0.094 1.348 6.111 1.00 81.00 80 MET A CA 1
ATOM 652 C C . MET A 1 80 ? 0.794 1.936 4.884 1.00 81.00 80 MET A C 1
ATOM 654 O O . MET A 1 80 ? 1.586 1.242 4.256 1.00 81.00 80 MET A O 1
ATOM 658 N N . LEU A 1 81 ? 0.578 3.221 4.595 1.00 81.00 81 LEU A N 1
ATOM 659 C CA . LEU A 1 81 ? 1.224 3.929 3.490 1.00 81.00 81 LEU A CA 1
ATOM 660 C C . LEU A 1 81 ? 2.748 3.906 3.606 1.00 81.00 81 LEU A C 1
ATOM 662 O O . LEU A 1 81 ? 3.430 3.602 2.636 1.00 81.00 81 LEU A O 1
ATOM 666 N N . TRP A 1 82 ? 3.287 4.136 4.802 1.00 79.88 82 TRP A N 1
ATOM 667 C CA . TRP A 1 82 ? 4.727 4.087 5.041 1.00 79.88 82 TRP A CA 1
ATOM 668 C C . TRP A 1 82 ? 5.321 2.713 4.718 1.00 79.88 82 TRP A C 1
ATOM 670 O O . TRP A 1 82 ? 6.372 2.619 4.089 1.00 79.88 82 TRP A O 1
ATOM 680 N N . ARG A 1 83 ? 4.622 1.633 5.089 1.00 73.62 83 ARG A N 1
ATOM 681 C CA . ARG A 1 83 ? 5.040 0.262 4.761 1.00 73.62 83 ARG A CA 1
ATOM 682 C C . ARG A 1 83 ? 4.968 -0.033 3.263 1.00 73.62 83 ARG A C 1
ATOM 684 O O . ARG A 1 83 ? 5.834 -0.735 2.758 1.00 73.62 83 ARG A O 1
ATOM 691 N N . VAL A 1 84 ? 3.967 0.508 2.569 1.00 75.25 84 VAL A N 1
ATOM 692 C CA . VAL A 1 84 ? 3.767 0.313 1.123 1.00 75.25 84 VAL A CA 1
ATOM 693 C C . VAL A 1 84 ? 4.752 1.129 0.281 1.00 75.25 84 VAL A C 1
ATOM 695 O O . VAL A 1 84 ? 5.181 0.649 -0.759 1.00 75.25 84 VAL A O 1
ATOM 698 N N . PHE A 1 85 ? 5.115 2.339 0.711 1.00 74.94 85 PHE A N 1
ATOM 699 C CA . PHE A 1 85 ? 5.958 3.255 -0.067 1.00 74.94 85 PHE A CA 1
ATOM 700 C C . PHE A 1 85 ? 7.411 3.236 0.376 1.00 74.94 85 PHE A C 1
ATOM 702 O O . PHE A 1 85 ? 8.299 2.980 -0.427 1.00 74.94 85 PHE A O 1
ATOM 709 N N . PHE A 1 86 ? 7.667 3.529 1.650 1.00 76.06 86 PHE A N 1
ATOM 710 C CA . PHE A 1 86 ? 9.008 3.880 2.104 1.00 76.06 86 PHE A CA 1
ATOM 711 C C . PHE A 1 86 ? 9.924 2.658 2.193 1.00 76.06 86 PHE A C 1
ATOM 713 O O . PHE A 1 86 ? 11.041 2.689 1.689 1.00 76.06 86 PHE A O 1
ATOM 720 N N . ILE A 1 87 ? 9.442 1.562 2.786 1.00 76.38 87 ILE A N 1
ATOM 721 C CA . ILE A 1 87 ? 10.238 0.339 2.979 1.00 76.38 87 ILE A CA 1
ATOM 722 C C . ILE A 1 87 ? 10.712 -0.265 1.643 1.00 76.38 87 ILE A C 1
ATOM 724 O O . ILE A 1 87 ? 11.923 -0.428 1.479 1.00 76.38 87 ILE A O 1
ATOM 728 N N . PRO A 1 88 ? 9.826 -0.582 0.676 1.00 74.25 88 PRO A N 1
ATOM 729 C CA . PRO A 1 88 ? 10.265 -1.169 -0.587 1.00 74.25 88 PRO A CA 1
ATOM 730 C C . PRO A 1 88 ? 11.110 -0.193 -1.409 1.00 74.25 88 PRO A C 1
ATOM 732 O O . PRO A 1 88 ? 12.073 -0.625 -2.033 1.00 74.25 88 PRO A O 1
ATOM 735 N N . TYR A 1 89 ? 10.817 1.111 -1.363 1.00 76.56 89 TYR A N 1
ATOM 736 C CA . TYR A 1 89 ? 11.612 2.124 -2.058 1.00 76.56 89 TYR A CA 1
ATOM 737 C C . TYR A 1 89 ? 13.051 2.198 -1.536 1.00 76.56 89 TYR A C 1
ATOM 739 O O . TYR A 1 89 ? 13.992 2.090 -2.317 1.00 76.56 89 TYR A O 1
ATOM 747 N N . VAL A 1 90 ? 13.239 2.315 -0.216 1.00 80.75 90 VAL A N 1
ATOM 748 C CA . VAL A 1 90 ? 14.579 2.359 0.392 1.00 80.75 90 VAL A CA 1
ATOM 749 C C . VAL A 1 90 ? 15.356 1.085 0.077 1.00 80.75 90 VAL A C 1
ATOM 751 O O . VAL A 1 90 ? 16.533 1.148 -0.271 1.00 80.75 90 VAL A O 1
ATOM 754 N N . LEU A 1 91 ? 14.695 -0.072 0.138 1.00 79.00 91 LEU A N 1
ATOM 755 C CA . LEU A 1 91 ? 15.338 -1.341 -0.173 1.00 79.00 91 LEU A CA 1
ATOM 756 C C . LEU A 1 91 ? 15.747 -1.440 -1.653 1.00 79.00 91 LEU A C 1
ATOM 758 O O . LEU A 1 91 ? 16.846 -1.903 -1.951 1.00 79.00 91 LEU A O 1
ATOM 762 N N . LEU A 1 92 ? 14.906 -0.956 -2.573 1.00 75.25 92 LEU A N 1
ATOM 763 C CA . LEU A 1 92 ? 15.223 -0.859 -4.000 1.00 75.25 92 LEU A CA 1
ATOM 764 C C . LEU A 1 92 ? 16.419 0.070 -4.254 1.00 75.25 92 LEU A C 1
ATOM 766 O O . LEU A 1 92 ? 17.294 -0.279 -5.043 1.00 75.25 92 LEU A O 1
ATOM 770 N N . CYS A 1 93 ? 16.513 1.202 -3.549 1.00 75.56 93 CYS A N 1
ATOM 771 C CA . CYS A 1 93 ? 17.672 2.095 -3.629 1.00 75.56 93 CYS A CA 1
ATOM 772 C C . CYS A 1 93 ? 18.961 1.431 -3.118 1.00 75.56 93 CYS A C 1
ATOM 774 O O . CYS A 1 93 ? 20.001 1.545 -3.762 1.00 75.56 93 CYS A O 1
ATOM 776 N N . ILE A 1 94 ? 18.906 0.705 -1.996 1.00 78.31 94 ILE A N 1
ATOM 777 C CA . ILE A 1 94 ? 20.069 -0.026 -1.464 1.00 78.31 94 ILE A CA 1
ATOM 778 C C . ILE A 1 94 ? 20.531 -1.092 -2.463 1.00 78.31 94 ILE A C 1
ATOM 780 O O . ILE A 1 94 ? 21.719 -1.189 -2.765 1.00 78.31 94 ILE A O 1
ATOM 784 N N . LEU A 1 95 ? 19.596 -1.868 -3.014 1.00 73.56 95 LEU A N 1
ATOM 785 C CA . LEU A 1 95 ? 19.901 -2.914 -3.992 1.00 73.56 95 LEU A CA 1
ATOM 786 C C . LEU A 1 95 ? 20.434 -2.333 -5.306 1.00 73.56 95 LEU A C 1
ATOM 788 O O . LEU A 1 95 ? 21.309 -2.939 -5.924 1.00 73.56 95 LEU A O 1
ATOM 792 N N . TYR A 1 96 ? 19.994 -1.130 -5.685 1.00 72.31 96 TYR A N 1
ATOM 793 C CA . TYR A 1 96 ? 20.599 -0.376 -6.777 1.00 72.31 96 TYR A CA 1
ATOM 794 C C . TYR A 1 96 ? 22.067 -0.037 -6.503 1.00 72.31 96 TYR A C 1
ATOM 796 O O . TYR A 1 96 ? 22.913 -0.303 -7.352 1.00 72.31 96 TYR A O 1
ATOM 804 N N . C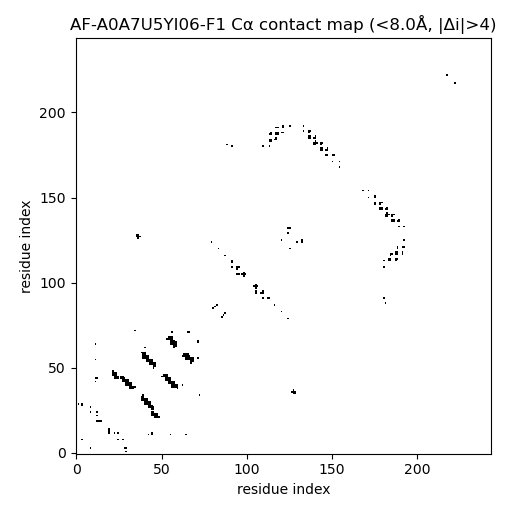YS A 1 97 ? 22.413 0.453 -5.314 1.00 74.69 97 CYS A N 1
ATOM 805 C CA . CYS A 1 97 ? 23.815 0.705 -4.971 1.00 74.69 97 CYS A CA 1
ATOM 806 C C . CYS A 1 97 ? 24.662 -0.581 -5.006 1.00 74.69 97 CYS A C 1
ATOM 808 O O . CYS A 1 97 ? 25.769 -0.571 -5.537 1.00 74.69 97 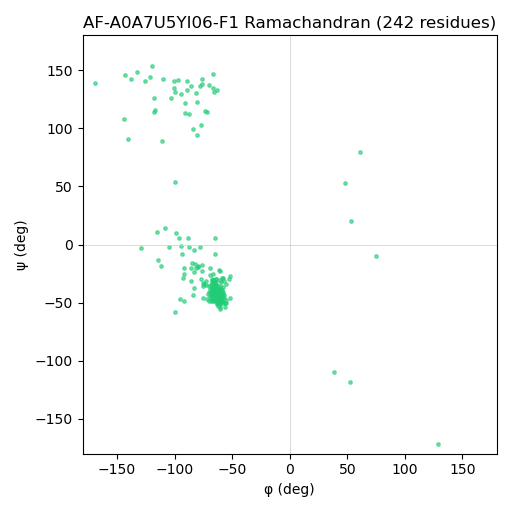CYS A O 1
ATOM 810 N N . VAL A 1 98 ? 24.130 -1.705 -4.509 1.00 72.94 98 VAL A N 1
ATOM 811 C CA . VAL A 1 98 ? 24.830 -3.009 -4.513 1.00 72.94 98 VAL A CA 1
ATOM 812 C C . VAL A 1 98 ? 25.030 -3.557 -5.931 1.00 72.94 98 VAL A C 1
ATOM 814 O O . VAL A 1 98 ? 26.027 -4.227 -6.204 1.00 72.94 98 VAL A O 1
ATOM 817 N N . SER A 1 99 ? 24.126 -3.241 -6.862 1.00 71.44 99 SER A N 1
ATOM 818 C CA . SER A 1 99 ? 24.237 -3.668 -8.263 1.00 71.44 99 SER A CA 1
ATOM 819 C C . SER A 1 99 ? 25.489 -3.142 -8.972 1.00 71.44 99 SER A C 1
ATOM 821 O O . SER A 1 99 ? 25.952 -3.765 -9.925 1.00 71.44 99 SER A O 1
ATOM 823 N N . PHE A 1 100 ? 26.080 -2.049 -8.474 1.00 71.12 100 PHE A N 1
ATOM 824 C CA . PHE A 1 100 ? 27.317 -1.486 -9.014 1.00 71.12 100 PHE A CA 1
ATOM 825 C C . PHE A 1 100 ? 28.507 -2.443 -8.848 1.00 71.12 100 PHE A C 1
ATOM 827 O O . PHE A 1 100 ? 29.414 -2.456 -9.675 1.00 71.12 100 PHE A O 1
ATOM 834 N N . SER A 1 101 ? 28.488 -3.281 -7.806 1.00 77.38 101 SER A N 1
ATOM 835 C CA . SER A 1 101 ? 29.530 -4.281 -7.552 1.00 77.38 101 SER A CA 1
ATOM 836 C C . SER A 1 101 ? 29.328 -5.578 -8.341 1.00 77.38 101 SER A C 1
ATOM 838 O O . SER A 1 101 ? 30.296 -6.294 -8.580 1.00 77.38 101 SER A O 1
ATOM 840 N N . TYR A 1 102 ? 28.096 -5.887 -8.766 1.00 77.75 102 TYR A N 1
ATOM 841 C CA . TYR A 1 102 ? 27.772 -7.112 -9.503 1.00 77.75 102 TYR A CA 1
ATOM 842 C C . TYR A 1 102 ? 26.744 -6.835 -10.618 1.00 77.75 102 TYR A C 1
ATOM 844 O O . TYR A 1 102 ? 25.537 -6.939 -10.388 1.00 77.75 102 TYR A O 1
ATOM 852 N N . PRO A 1 103 ? 27.184 -6.507 -11.846 1.00 72.25 103 PRO A N 1
ATOM 853 C CA . PRO A 1 103 ? 26.301 -5.948 -12.872 1.00 72.25 103 PRO A CA 1
ATOM 854 C C . PRO A 1 103 ? 25.238 -6.937 -13.380 1.00 72.25 103 PRO A C 1
ATOM 856 O O . PRO A 1 103 ? 24.075 -6.572 -13.526 1.00 72.25 103 PRO A O 1
ATOM 859 N N . ILE A 1 104 ? 25.593 -8.209 -13.606 1.00 73.56 104 ILE A N 1
ATOM 860 C CA . ILE A 1 104 ? 24.664 -9.215 -14.161 1.00 73.56 104 ILE A CA 1
ATOM 861 C C . ILE A 1 104 ? 23.576 -9.592 -13.145 1.00 73.56 104 ILE A C 1
ATOM 863 O O . ILE A 1 104 ? 22.386 -9.591 -13.463 1.00 73.56 104 ILE A O 1
ATOM 867 N N . THR A 1 105 ? 23.969 -9.892 -11.905 1.00 72.81 105 THR A N 1
ATOM 868 C CA . THR A 1 105 ? 23.018 -10.207 -10.828 1.00 72.81 105 THR A CA 1
ATOM 869 C C . THR A 1 105 ? 22.205 -8.978 -10.435 1.00 72.81 105 THR A C 1
ATOM 871 O O . THR A 1 105 ? 21.011 -9.098 -10.173 1.00 72.81 105 THR A O 1
ATOM 874 N N . GLY A 1 106 ? 22.808 -7.790 -10.480 1.00 70.88 106 GLY A N 1
ATOM 875 C CA . GLY A 1 106 ? 22.151 -6.510 -10.258 1.00 70.88 106 GLY A CA 1
ATOM 876 C C . GLY A 1 106 ? 20.981 -6.250 -11.207 1.00 70.88 106 GLY A C 1
ATOM 877 O O . GLY A 1 106 ? 19.893 -5.901 -10.749 1.00 70.88 106 GLY A O 1
ATOM 878 N N . ILE A 1 107 ? 21.162 -6.497 -12.510 1.00 71.06 107 ILE A N 1
ATOM 879 C CA . ILE A 1 107 ? 20.094 -6.349 -13.514 1.00 71.06 107 ILE A CA 1
ATOM 880 C C . ILE A 1 107 ? 18.944 -7.327 -13.240 1.00 71.06 107 ILE A C 1
ATOM 882 O O . ILE A 1 107 ? 17.780 -6.923 -13.227 1.00 71.06 107 ILE A O 1
ATOM 886 N N . ALA A 1 108 ? 19.250 -8.602 -12.975 1.00 73.88 108 ALA A N 1
ATOM 887 C CA . ALA A 1 108 ? 18.227 -9.608 -12.679 1.00 73.88 108 ALA A CA 1
ATOM 888 C C . ALA A 1 108 ? 17.413 -9.249 -11.422 1.00 73.88 108 ALA A C 1
ATOM 890 O O . ALA A 1 108 ? 16.185 -9.373 -11.411 1.00 73.88 108 ALA A O 1
ATOM 891 N N . ILE A 1 109 ? 18.089 -8.752 -10.382 1.00 73.19 109 ILE A N 1
ATOM 892 C CA . ILE A 1 109 ? 17.456 -8.281 -9.148 1.00 73.19 109 ILE A CA 1
ATOM 893 C C . ILE A 1 109 ? 16.554 -7.080 -9.443 1.00 73.19 109 ILE A C 1
ATOM 895 O O . ILE A 1 109 ? 15.391 -7.106 -9.056 1.00 73.19 109 ILE A O 1
ATOM 899 N N . MET A 1 110 ? 17.018 -6.065 -10.176 1.00 72.94 110 MET A N 1
ATOM 900 C CA . MET A 1 110 ? 16.187 -4.896 -10.510 1.00 72.94 110 MET A CA 1
ATOM 901 C C . MET A 1 110 ? 14.912 -5.245 -11.279 1.00 72.94 110 MET A C 1
ATOM 903 O O . MET A 1 110 ? 13.916 -4.538 -11.151 1.00 72.94 110 MET A O 1
ATOM 907 N N . LEU A 1 111 ? 14.928 -6.326 -12.059 1.00 74.19 111 LEU A N 1
ATOM 908 C CA . LEU A 1 111 ? 13.799 -6.735 -12.890 1.00 74.19 111 LEU A CA 1
ATOM 909 C C . LEU A 1 111 ? 12.766 -7.557 -12.100 1.00 74.19 111 LEU A C 1
ATOM 911 O O . LEU A 1 111 ? 11.563 -7.326 -12.211 1.00 74.19 111 LEU A O 1
ATOM 915 N N . LEU A 1 112 ? 13.220 -8.496 -11.264 1.00 80.38 112 LEU A N 1
ATOM 916 C CA . LEU A 1 112 ? 12.338 -9.410 -10.522 1.00 80.38 112 LEU A CA 1
ATOM 917 C C . LEU A 1 112 ? 11.830 -8.832 -9.197 1.00 80.38 112 LEU A C 1
ATOM 919 O O . LEU A 1 112 ? 10.725 -9.146 -8.747 1.00 80.38 112 LEU A O 1
ATOM 923 N N . LEU A 1 113 ? 12.629 -7.993 -8.551 1.00 82.81 113 LEU A N 1
ATOM 924 C CA . LEU A 1 113 ? 12.372 -7.524 -7.198 1.00 82.81 113 LEU A CA 1
ATOM 925 C C . LEU A 1 113 ? 11.147 -6.591 -7.082 1.00 82.81 113 LEU A C 1
ATOM 927 O O . LEU A 1 113 ? 10.362 -6.790 -6.150 1.00 82.81 113 LEU A O 1
ATOM 931 N N . PRO A 1 114 ? 10.884 -5.645 -8.012 1.00 83.75 114 PRO A N 1
ATOM 932 C CA . PRO A 1 114 ? 9.648 -4.858 -7.993 1.00 83.75 114 PRO A CA 1
ATOM 933 C C . PRO A 1 114 ? 8.393 -5.731 -8.107 1.00 83.75 114 PRO A C 1
ATOM 935 O O . PRO A 1 114 ? 7.359 -5.414 -7.519 1.00 83.75 114 PRO A O 1
ATOM 938 N N . VAL A 1 115 ? 8.479 -6.857 -8.823 1.00 86.38 115 VAL A N 1
ATOM 939 C CA . VAL A 1 115 ? 7.378 -7.823 -8.945 1.00 86.38 115 VAL A CA 1
ATOM 940 C C . VAL A 1 115 ? 7.179 -8.580 -7.634 1.00 86.38 115 VAL A C 1
ATOM 942 O O . VAL A 1 115 ? 6.055 -8.666 -7.139 1.00 86.38 115 VAL A O 1
ATOM 945 N N . ALA A 1 116 ? 8.261 -9.079 -7.030 1.00 86.19 116 ALA A N 1
ATOM 946 C CA . ALA A 1 116 ? 8.206 -9.780 -5.749 1.00 86.19 116 ALA A CA 1
ATOM 947 C C . ALA A 1 116 ? 7.657 -8.885 -4.624 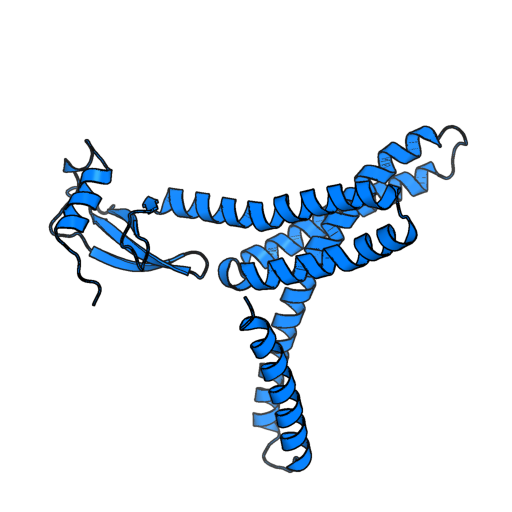1.00 86.19 116 ALA A C 1
ATOM 949 O O . ALA A 1 116 ? 6.749 -9.293 -3.897 1.00 86.19 116 ALA A O 1
ATOM 950 N N . PHE A 1 117 ? 8.134 -7.641 -4.510 1.00 84.69 117 PHE A N 1
ATOM 951 C CA . PHE A 1 117 ? 7.598 -6.704 -3.522 1.00 84.69 117 PHE A CA 1
ATOM 952 C C . PHE A 1 117 ? 6.166 -6.293 -3.817 1.00 84.69 117 PHE A C 1
ATOM 954 O O . PHE A 1 117 ? 5.369 -6.201 -2.884 1.00 84.69 117 PHE A O 1
ATOM 961 N N . GLY A 1 118 ? 5.810 -6.102 -5.088 1.00 86.75 118 GLY A N 1
ATOM 962 C CA . GLY A 1 118 ? 4.427 -5.835 -5.462 1.00 86.75 118 GLY A CA 1
ATOM 963 C C . GLY A 1 118 ? 3.486 -6.946 -5.008 1.00 86.75 118 GLY A C 1
ATOM 964 O O . GLY A 1 118 ? 2.421 -6.658 -4.465 1.00 86.75 118 GLY A O 1
ATOM 965 N N . PHE A 1 119 ? 3.905 -8.211 -5.131 1.00 88.06 119 PHE A N 1
ATOM 966 C CA . PHE A 1 119 ? 3.145 -9.356 -4.628 1.00 88.06 119 PHE A CA 1
ATOM 967 C C . PHE A 1 119 ? 3.020 -9.351 -3.101 1.00 88.06 119 PHE A C 1
ATOM 969 O O . PHE A 1 119 ? 1.921 -9.539 -2.576 1.00 88.06 119 PHE A O 1
ATOM 976 N N . ILE A 1 120 ? 4.122 -9.110 -2.381 1.00 85.56 120 ILE A N 1
ATOM 977 C CA . ILE A 1 120 ? 4.119 -9.040 -0.913 1.00 85.56 120 ILE A CA 1
ATOM 978 C C . ILE A 1 120 ? 3.139 -7.959 -0.447 1.00 85.56 120 ILE A C 1
ATOM 980 O O . ILE A 1 120 ? 2.245 -8.245 0.350 1.00 85.56 120 ILE A O 1
ATOM 984 N N . ILE A 1 121 ? 3.232 -6.751 -1.004 1.00 85.31 121 ILE A N 1
ATOM 985 C CA . ILE A 1 121 ? 2.348 -5.638 -0.650 1.00 85.31 121 ILE A CA 1
ATOM 986 C C . ILE A 1 121 ? 0.896 -5.928 -1.012 1.00 85.31 121 ILE A C 1
ATOM 988 O O . ILE A 1 121 ? 0.002 -5.697 -0.196 1.00 85.31 121 ILE A O 1
ATOM 992 N N . TYR A 1 122 ? 0.649 -6.468 -2.203 1.00 87.38 122 TYR A N 1
ATOM 993 C CA . TYR A 1 122 ? -0.682 -6.906 -2.596 1.00 87.38 122 TYR A CA 1
ATOM 994 C C . TYR A 1 122 ? -1.256 -7.901 -1.574 1.00 87.38 122 TYR A C 1
ATOM 996 O O . TYR A 1 122 ? -2.355 -7.688 -1.064 1.00 87.38 122 TYR A O 1
ATOM 1004 N N . SER A 1 123 ? -0.503 -8.942 -1.206 1.00 82.69 123 SER A N 1
ATOM 1005 C CA . SER A 1 123 ? -0.976 -9.972 -0.275 1.00 82.69 123 SER A CA 1
ATOM 1006 C C . SER A 1 123 ? -1.258 -9.434 1.134 1.00 82.69 123 SER A C 1
ATOM 1008 O O . SER A 1 123 ? -2.233 -9.847 1.758 1.00 82.69 123 SER A O 1
ATOM 1010 N N . MET A 1 124 ? -0.451 -8.483 1.617 1.00 81.38 124 MET A N 1
ATOM 1011 C CA . MET A 1 124 ? -0.569 -7.928 2.968 1.00 81.38 124 MET A CA 1
ATOM 1012 C C . MET A 1 124 ? -1.615 -6.817 3.087 1.00 81.38 124 MET A C 1
ATOM 1014 O O . MET A 1 124 ? -2.273 -6.707 4.119 1.00 81.38 124 MET A O 1
ATOM 1018 N N . CYS A 1 125 ? -1.751 -5.962 2.069 1.00 81.44 125 CYS A N 1
ATOM 1019 C CA . CYS A 1 125 ? -2.493 -4.704 2.187 1.00 81.44 125 CYS A CA 1
ATOM 1020 C C . CYS A 1 125 ? -3.793 -4.666 1.377 1.00 81.44 125 CYS A C 1
ATOM 1022 O O . CYS A 1 125 ? -4.655 -3.832 1.665 1.00 81.44 125 CYS A O 1
ATOM 1024 N N . TYR A 1 126 ? -3.976 -5.539 0.380 1.00 82.50 126 TYR A N 1
ATOM 1025 C CA . TYR A 1 126 ? -5.161 -5.478 -0.483 1.00 82.50 126 TYR A CA 1
ATOM 1026 C C . TYR A 1 126 ? -6.466 -5.777 0.268 1.00 82.50 126 TYR A C 1
ATOM 1028 O O . TYR A 1 126 ? -7.495 -5.173 -0.026 1.00 82.50 126 TYR A O 1
ATOM 1036 N N . THR A 1 127 ? -6.434 -6.650 1.275 1.00 79.88 127 THR A N 1
ATOM 1037 C CA . THR A 1 127 ? -7.594 -6.945 2.135 1.00 79.88 127 THR A CA 1
ATOM 1038 C C . THR A 1 127 ? -8.055 -5.732 2.948 1.00 79.88 127 THR A C 1
ATOM 1040 O O . THR A 1 127 ? -9.243 -5.600 3.235 1.00 79.88 127 THR A O 1
ATOM 1043 N N . GLU A 1 128 ? -7.132 -4.836 3.294 1.00 78.56 128 GLU A N 1
ATOM 1044 C CA . GLU A 1 128 ? -7.370 -3.706 4.195 1.00 78.56 128 GLU A CA 1
ATOM 1045 C C . GLU A 1 128 ? -7.703 -2.418 3.437 1.00 78.56 128 GLU A C 1
ATOM 1047 O O . GLU A 1 128 ? -8.664 -1.719 3.769 1.00 78.56 128 GLU A O 1
ATOM 1052 N N . LEU A 1 129 ? -6.917 -2.115 2.401 1.00 79.50 129 LEU A N 1
ATOM 1053 C CA . LEU A 1 129 ? -7.026 -0.886 1.616 1.00 79.50 129 LEU A CA 1
ATOM 1054 C C . LEU A 1 129 ? -7.918 -1.051 0.380 1.00 79.50 129 LEU A C 1
ATOM 1056 O O . LEU A 1 129 ? -8.535 -0.075 -0.046 1.00 79.50 129 LEU A O 1
ATOM 1060 N N . ASN A 1 130 ? -8.001 -2.260 -0.184 1.00 84.06 130 ASN A N 1
ATOM 1061 C CA . ASN A 1 130 ? -8.811 -2.624 -1.350 1.00 84.06 130 ASN A CA 1
ATOM 1062 C C . ASN A 1 130 ? -8.830 -1.524 -2.438 1.00 84.06 130 ASN A C 1
ATOM 1064 O O . ASN A 1 130 ? -7.794 -1.243 -3.041 1.00 84.06 130 ASN A O 1
ATOM 1068 N N . ASN A 1 131 ? -9.967 -0.844 -2.633 1.00 85.75 131 ASN A N 1
ATOM 1069 C CA . ASN A 1 131 ? -10.148 0.216 -3.633 1.00 85.75 131 ASN A CA 1
ATOM 1070 C C . ASN A 1 131 ? -9.159 1.382 -3.489 1.00 85.75 131 ASN A C 1
ATOM 1072 O O . ASN A 1 131 ? -8.825 2.026 -4.479 1.00 85.75 131 ASN A O 1
ATOM 1076 N N . TYR A 1 132 ? -8.715 1.690 -2.268 1.00 85.19 132 TYR A N 1
ATOM 1077 C CA . TYR A 1 132 ? -7.737 2.751 -2.053 1.00 85.19 132 TYR A CA 1
ATOM 1078 C C . TYR A 1 132 ? -6.363 2.352 -2.598 1.00 85.19 132 TYR A C 1
ATOM 1080 O O . TYR A 1 132 ? -5.748 3.145 -3.303 1.00 85.19 132 TYR A O 1
ATOM 1088 N N . LEU A 1 133 ? -5.917 1.115 -2.340 1.00 86.12 133 LEU A N 1
ATOM 1089 C CA . LEU A 1 133 ? -4.656 0.601 -2.889 1.00 86.12 133 LEU A CA 1
ATOM 1090 C C . LEU A 1 133 ? -4.710 0.520 -4.417 1.00 86.12 133 LEU A C 1
ATOM 1092 O O . LEU A 1 133 ? -3.731 0.855 -5.070 1.00 86.12 133 LEU A O 1
ATOM 1096 N N . ASP A 1 134 ? -5.859 0.132 -4.972 1.00 89.31 134 ASP A N 1
ATOM 1097 C CA . ASP A 1 134 ? -6.076 0.047 -6.418 1.00 89.31 134 ASP A CA 1
ATOM 1098 C C . ASP A 1 134 ? -5.933 1.415 -7.106 1.00 89.31 134 ASP A C 1
ATOM 1100 O O . ASP A 1 134 ? -5.091 1.595 -7.985 1.00 89.31 134 ASP A O 1
ATOM 1104 N N . LYS A 1 135 ? -6.668 2.427 -6.620 1.00 90.88 135 LYS A N 1
ATOM 1105 C CA . LYS A 1 135 ? -6.564 3.804 -7.133 1.00 90.88 135 LYS A CA 1
ATOM 1106 C C . LYS A 1 135 ? -5.177 4.399 -6.930 1.00 90.88 135 LYS A C 1
ATOM 1108 O O . LYS A 1 135 ? -4.704 5.170 -7.761 1.00 90.88 135 LYS A O 1
ATOM 1113 N N . MET A 1 136 ? -4.534 4.070 -5.816 1.00 88.44 136 MET A N 1
ATOM 1114 C CA . MET A 1 136 ? -3.193 4.548 -5.520 1.00 88.44 136 MET A CA 1
ATOM 1115 C C . MET A 1 136 ? -2.163 3.946 -6.477 1.00 88.44 136 MET A C 1
ATOM 1117 O O . MET A 1 136 ? -1.324 4.682 -6.989 1.00 88.44 136 MET A O 1
ATOM 1121 N N . ALA A 1 137 ? -2.257 2.645 -6.758 1.00 90.44 137 ALA A N 1
ATOM 1122 C CA . ALA A 1 137 ? -1.395 1.977 -7.721 1.00 90.44 137 ALA A CA 1
ATOM 1123 C C . ALA A 1 137 ? -1.573 2.549 -9.132 1.00 90.44 137 ALA A C 1
ATOM 1125 O O . ALA A 1 137 ? -0.574 2.838 -9.788 1.00 90.44 137 ALA A O 1
ATOM 1126 N N . ASP A 1 138 ? -2.810 2.818 -9.559 1.00 91.56 138 ASP A N 1
ATOM 1127 C CA . ASP A 1 138 ? -3.081 3.505 -10.830 1.00 91.56 138 ASP A CA 1
ATOM 1128 C C . ASP A 1 138 ? -2.464 4.902 -10.868 1.00 91.56 138 ASP A C 1
ATOM 1130 O O . ASP A 1 138 ? -1.728 5.238 -11.790 1.00 91.56 138 ASP A O 1
ATOM 1134 N N . THR A 1 139 ? -2.730 5.715 -9.845 1.00 91.00 139 THR A N 1
ATOM 1135 C CA . THR A 1 139 ? -2.281 7.114 -9.816 1.00 91.00 139 THR A CA 1
ATOM 1136 C C . THR A 1 139 ? -0.760 7.203 -9.845 1.00 91.00 139 THR A C 1
ATOM 1138 O O . THR A 1 139 ? -0.202 7.970 -10.627 1.00 91.00 139 THR A O 1
ATOM 1141 N N . VAL A 1 140 ? -0.080 6.415 -9.008 1.00 90.25 140 VAL A N 1
ATOM 1142 C CA . VAL A 1 140 ? 1.380 6.473 -8.908 1.00 90.25 140 VAL A CA 1
ATOM 1143 C C . VAL A 1 140 ? 2.037 5.896 -10.153 1.00 90.25 140 VAL A C 1
ATOM 1145 O O . VAL A 1 140 ? 2.959 6.526 -10.659 1.00 90.25 140 VAL A O 1
ATOM 1148 N N . SER A 1 141 ? 1.552 4.767 -10.683 1.00 92.50 141 SER A N 1
ATOM 1149 C CA . SER A 1 141 ? 2.105 4.191 -11.916 1.00 92.50 141 SER A CA 1
ATOM 1150 C C . SER A 1 141 ? 1.900 5.114 -13.119 1.00 92.50 141 SER A C 1
ATOM 1152 O O . SER A 1 141 ? 2.838 5.351 -13.878 1.00 92.50 141 SER A O 1
ATOM 1154 N N . PHE A 1 142 ? 0.720 5.716 -13.269 1.00 92.06 142 PHE A N 1
ATOM 1155 C CA . PHE A 1 142 ? 0.469 6.668 -14.347 1.00 92.06 142 PHE A CA 1
ATOM 1156 C C . PHE A 1 142 ? 1.361 7.908 -14.221 1.00 92.06 142 PHE A C 1
ATOM 1158 O O . PHE A 1 142 ? 1.997 8.322 -15.191 1.00 92.06 142 PHE A O 1
ATOM 1165 N N . PHE A 1 143 ? 1.468 8.471 -13.016 1.00 92.31 143 PHE A N 1
ATOM 1166 C CA . PHE A 1 143 ? 2.306 9.638 -12.753 1.00 92.31 143 PHE A CA 1
ATOM 1167 C C . PHE A 1 143 ? 3.790 9.357 -13.018 1.00 92.31 143 PHE A C 1
ATOM 1169 O O . PHE A 1 143 ? 4.431 10.096 -13.766 1.00 92.31 143 PHE A O 1
ATOM 1176 N N . SER A 1 144 ? 4.334 8.267 -12.466 1.00 92.00 144 SER A N 1
ATOM 1177 C CA . SER A 1 144 ? 5.736 7.897 -12.676 1.00 92.00 144 SER A CA 1
ATOM 1178 C C . SER A 1 144 ? 6.020 7.572 -14.140 1.00 92.00 144 SER A C 1
ATOM 1180 O O . SER A 1 144 ? 7.027 8.026 -14.671 1.00 92.00 144 SER A O 1
ATOM 1182 N N . GLY A 1 145 ? 5.115 6.855 -14.816 1.00 91.00 145 GLY A N 1
ATOM 1183 C CA . GLY A 1 145 ? 5.244 6.541 -16.239 1.00 91.00 145 GLY A CA 1
ATOM 1184 C C . GLY A 1 145 ? 5.241 7.794 -17.116 1.00 91.00 145 GLY A C 1
ATOM 1185 O O . GLY A 1 145 ? 6.066 7.910 -18.020 1.00 91.00 145 GLY A O 1
ATOM 1186 N N . THR A 1 146 ? 4.381 8.767 -16.801 1.00 92.88 146 THR A N 1
ATOM 1187 C CA . THR A 1 146 ? 4.320 10.055 -17.512 1.00 92.88 146 THR A CA 1
ATOM 1188 C C . THR A 1 146 ? 5.631 10.826 -17.362 1.00 92.88 146 THR A C 1
ATOM 1190 O O . THR A 1 146 ? 6.190 11.281 -18.356 1.00 92.88 146 THR A O 1
ATOM 1193 N N . ILE A 1 147 ? 6.177 10.919 -16.144 1.00 90.50 147 ILE A N 1
ATOM 1194 C CA . ILE A 1 147 ? 7.468 11.585 -15.916 1.00 90.50 147 ILE A CA 1
ATOM 1195 C C . IL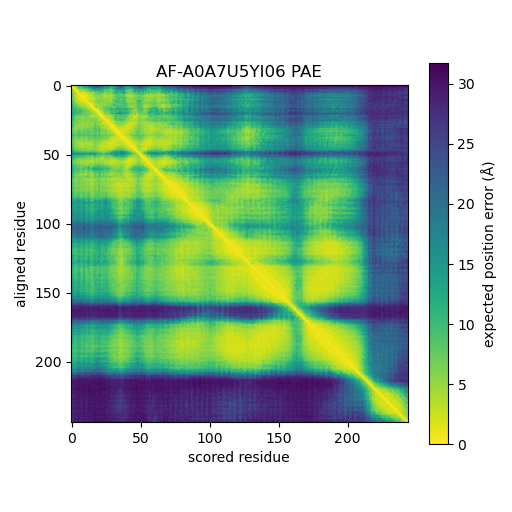E A 1 147 ? 8.595 10.865 -16.659 1.00 90.50 147 ILE A C 1
ATOM 1197 O O . ILE A 1 147 ? 9.388 11.515 -17.340 1.00 90.50 147 ILE A O 1
ATOM 1201 N N . THR A 1 148 ? 8.663 9.533 -16.570 1.00 89.81 148 THR A N 1
ATOM 1202 C CA . THR A 1 148 ? 9.667 8.737 -17.287 1.00 89.81 148 THR A CA 1
ATOM 1203 C C . THR A 1 148 ? 9.585 8.961 -18.798 1.00 89.81 148 THR A C 1
ATOM 1205 O O . THR A 1 148 ? 10.626 9.136 -19.431 1.00 89.81 148 THR A O 1
ATOM 1208 N N . ALA A 1 149 ? 8.380 9.010 -19.374 1.00 89.31 149 ALA A N 1
ATOM 1209 C CA . ALA A 1 149 ? 8.178 9.290 -20.795 1.00 89.31 149 ALA A CA 1
ATOM 1210 C C . ALA A 1 149 ? 8.650 10.702 -21.175 1.00 89.31 149 ALA A C 1
ATOM 1212 O O . ALA A 1 149 ? 9.385 10.858 -22.147 1.00 89.31 149 ALA A O 1
ATOM 1213 N N . CYS A 1 150 ? 8.319 11.720 -20.374 1.00 89.25 150 CYS A N 1
ATOM 1214 C CA . CYS A 1 150 ? 8.796 13.087 -20.594 1.00 89.25 150 CYS A CA 1
ATOM 1215 C C . CYS A 1 150 ? 10.331 13.177 -20.553 1.00 89.25 150 CYS A C 1
ATOM 1217 O O . CYS A 1 150 ? 10.934 13.792 -21.431 1.00 89.25 150 CYS A O 1
ATOM 1219 N N . ILE A 1 151 ? 10.982 12.532 -19.575 1.00 86.50 151 ILE A N 1
ATOM 1220 C CA . ILE A 1 151 ? 12.452 12.497 -19.493 1.00 86.50 151 ILE A CA 1
ATOM 1221 C C . ILE A 1 151 ? 13.044 11.771 -20.709 1.00 86.50 151 ILE A C 1
ATOM 1223 O O . ILE A 1 151 ? 14.053 12.220 -21.252 1.00 86.50 151 ILE A O 1
ATOM 1227 N N . ALA A 1 152 ? 12.423 10.678 -21.160 1.00 85.12 152 ALA A N 1
ATOM 1228 C CA . ALA A 1 152 ? 12.866 9.942 -22.341 1.00 85.12 152 ALA A CA 1
ATOM 1229 C C . ALA A 1 152 ? 12.801 10.799 -23.616 1.00 85.12 152 ALA A C 1
ATOM 1231 O O . ALA A 1 152 ? 13.768 10.809 -24.373 1.00 85.12 152 ALA A O 1
ATOM 1232 N N . ILE A 1 153 ? 11.718 11.560 -23.816 1.00 85.12 153 ILE A N 1
ATOM 1233 C CA . ILE A 1 153 ? 11.565 12.490 -24.948 1.00 85.12 153 ILE A CA 1
ATOM 1234 C C . ILE A 1 153 ? 12.659 13.564 -24.916 1.00 85.12 153 ILE A C 1
ATOM 1236 O O . ILE A 1 153 ? 13.325 13.790 -25.924 1.00 85.12 153 ILE A O 1
ATOM 1240 N N . ILE A 1 154 ? 12.894 14.182 -23.752 1.00 82.38 154 ILE A N 1
ATOM 1241 C CA . ILE A 1 154 ? 13.954 15.189 -23.579 1.00 82.38 154 ILE A CA 1
ATOM 1242 C C . ILE A 1 154 ? 15.326 14.587 -23.906 1.00 82.38 154 ILE A C 1
ATOM 1244 O O . ILE A 1 154 ? 16.114 15.194 -24.625 1.00 82.38 154 ILE A O 1
ATOM 1248 N N . LYS A 1 155 ? 15.614 13.379 -23.408 1.00 76.88 155 LYS A N 1
ATOM 1249 C CA . LYS A 1 155 ? 16.874 12.682 -23.697 1.00 76.88 155 LYS A CA 1
ATOM 1250 C C . LYS A 1 155 ? 17.039 12.361 -25.179 1.00 76.88 155 LYS A C 1
ATOM 1252 O O . LYS A 1 155 ? 18.143 12.511 -25.687 1.00 76.88 155 LYS A O 1
ATOM 1257 N N . PHE A 1 156 ? 15.976 11.913 -25.844 1.00 74.75 156 PHE A N 1
ATOM 1258 C CA . PHE A 1 156 ? 15.998 11.610 -27.271 1.00 74.75 156 PHE A CA 1
ATOM 1259 C C . PHE A 1 156 ? 16.291 12.874 -28.089 1.00 74.75 156 PHE A C 1
ATOM 1261 O O . PHE A 1 156 ? 17.227 12.878 -28.878 1.00 74.75 156 PHE A O 1
ATOM 1268 N N . SER A 1 157 ? 15.592 13.976 -27.799 1.00 74.00 157 SER A N 1
ATOM 1269 C CA . SER A 1 157 ? 15.790 15.266 -28.474 1.00 74.00 157 SER A CA 1
ATOM 1270 C C . SER A 1 157 ? 17.174 15.883 -28.233 1.00 74.00 157 SER A C 1
ATOM 1272 O O . SER A 1 157 ? 17.699 16.552 -29.112 1.00 74.00 157 SER A O 1
ATOM 1274 N N . LEU A 1 158 ? 17.784 15.671 -27.063 1.00 69.88 158 LEU A N 1
ATOM 1275 C CA . LEU A 1 158 ? 19.125 16.187 -26.747 1.00 69.88 158 LEU A CA 1
ATOM 1276 C C . LEU A 1 158 ? 20.265 15.319 -27.300 1.00 69.88 158 LEU A C 1
ATOM 1278 O O . LEU A 1 158 ? 21.410 15.769 -27.328 1.00 69.88 158 LEU A O 1
ATOM 1282 N N . SER A 1 159 ? 19.985 14.072 -27.688 1.00 63.38 159 SER A N 1
ATOM 1283 C CA . SER A 1 159 ? 21.008 13.133 -28.161 1.00 63.38 159 SER A CA 1
ATOM 1284 C C . SER A 1 159 ? 21.475 13.420 -29.589 1.00 63.38 159 SER A C 1
ATOM 1286 O O . SER A 1 159 ? 22.526 12.912 -29.975 1.00 63.38 159 SER A O 1
ATOM 1288 N N . GLU A 1 160 ? 20.716 14.198 -30.361 1.00 59.41 160 GLU A N 1
ATOM 1289 C CA . GLU A 1 160 ? 21.044 14.522 -31.753 1.00 59.41 160 GLU A CA 1
ATOM 1290 C C . GLU A 1 160 ? 22.105 15.627 -31.873 1.00 59.41 160 GLU A C 1
ATOM 1292 O O . GLU A 1 160 ? 22.777 15.690 -32.898 1.00 59.41 160 GLU A O 1
ATOM 1297 N N . ASP A 1 161 ? 22.327 16.437 -30.827 1.00 55.69 161 ASP A N 1
ATOM 1298 C CA . ASP A 1 161 ? 22.901 17.767 -31.056 1.00 55.69 161 ASP A CA 1
ATOM 1299 C C . ASP A 1 161 ? 24.302 18.076 -30.513 1.00 55.69 161 ASP A C 1
ATOM 1301 O O . ASP A 1 161 ? 24.825 19.081 -30.962 1.00 55.69 161 ASP A O 1
ATOM 1305 N N . ASN A 1 162 ? 24.976 17.330 -29.613 1.00 51.94 162 ASN A N 1
ATOM 1306 C CA . ASN A 1 162 ? 26.372 17.689 -29.246 1.00 51.94 162 ASN A CA 1
ATOM 1307 C C . ASN A 1 162 ? 27.168 16.660 -28.408 1.00 51.94 162 ASN A C 1
ATOM 1309 O O . ASN A 1 162 ? 26.704 16.158 -27.384 1.00 51.94 162 ASN A O 1
ATOM 1313 N N . GLN A 1 163 ? 28.455 16.480 -28.744 1.00 51.44 163 GLN A N 1
ATOM 1314 C CA . GLN A 1 163 ? 29.463 15.681 -28.012 1.00 51.44 163 GLN A CA 1
ATOM 1315 C C . GLN A 1 163 ? 29.811 16.218 -26.601 1.00 51.44 163 GLN A C 1
ATOM 1317 O O . GLN A 1 163 ? 30.468 15.535 -25.816 1.00 51.44 163 GLN A O 1
ATOM 1322 N N . LEU A 1 164 ? 29.327 17.409 -26.229 1.00 49.38 164 LEU A N 1
ATOM 1323 C CA . LEU A 1 164 ? 29.557 18.050 -24.923 1.00 49.38 164 LEU A CA 1
ATOM 1324 C C . LEU A 1 164 ? 28.685 17.471 -23.781 1.00 49.38 164 LEU A C 1
ATOM 1326 O O . LEU A 1 164 ? 28.793 17.891 -22.629 1.00 49.38 164 LEU A O 1
ATOM 1330 N N . PHE A 1 165 ? 27.800 16.513 -24.083 1.00 51.69 165 PHE A N 1
ATOM 1331 C CA . PHE A 1 165 ? 26.720 16.080 -23.187 1.00 51.69 165 PHE A CA 1
ATOM 1332 C C . PHE A 1 165 ? 27.027 14.869 -22.290 1.00 51.69 165 PHE A C 1
ATOM 1334 O O . PHE A 1 165 ? 26.174 14.489 -21.480 1.00 51.69 165 PHE A O 1
ATOM 1341 N N . SER A 1 166 ? 28.215 14.257 -22.379 1.00 50.09 166 SER A N 1
ATOM 1342 C CA . SER A 1 166 ? 28.483 12.990 -21.671 1.00 50.09 166 SER A CA 1
ATOM 1343 C C . SER A 1 166 ? 28.345 13.118 -20.143 1.00 50.09 166 SER A C 1
ATOM 1345 O O . SER A 1 166 ? 27.758 12.239 -19.509 1.00 50.09 166 SER A O 1
ATOM 1347 N N . LEU A 1 167 ? 28.732 14.264 -19.563 1.00 44.19 167 LEU A N 1
ATOM 1348 C CA . LEU A 1 167 ? 28.585 14.563 -18.130 1.00 44.19 167 LEU A CA 1
ATOM 1349 C C . LEU A 1 167 ? 27.148 14.940 -17.715 1.00 44.19 167 LEU A C 1
ATOM 1351 O O . LEU A 1 167 ? 26.734 14.640 -16.596 1.00 44.19 167 LEU A O 1
ATOM 1355 N N . LYS A 1 168 ? 26.352 15.544 -18.611 1.00 51.03 168 LYS A N 1
ATOM 1356 C CA . LYS A 1 168 ? 24.955 15.949 -18.343 1.00 51.03 168 LYS A CA 1
ATOM 1357 C C . LYS A 1 168 ? 23.971 14.777 -18.498 1.00 51.03 168 LYS A C 1
ATOM 1359 O O . LYS A 1 168 ? 22.896 14.792 -17.899 1.00 51.03 168 LYS A O 1
ATOM 1364 N N . SER A 1 169 ? 24.368 13.722 -19.220 1.00 56.91 169 SER A N 1
ATOM 1365 C CA . SER A 1 169 ? 23.579 12.495 -19.412 1.00 56.91 169 SER A CA 1
ATOM 1366 C C . SER A 1 169 ? 23.254 11.771 -18.094 1.00 56.91 169 SER A C 1
ATOM 1368 O O . SER A 1 169 ? 22.123 11.323 -17.894 1.00 56.91 169 SER A O 1
ATOM 1370 N N . ASN A 1 170 ? 24.193 11.743 -17.139 1.00 61.25 170 ASN A N 1
ATOM 1371 C CA . ASN A 1 170 ? 23.999 11.069 -15.852 1.00 61.25 170 ASN A CA 1
ATOM 1372 C C . ASN A 1 170 ? 22.930 11.740 -14.979 1.00 61.25 170 ASN A C 1
ATOM 1374 O O . ASN A 1 170 ? 22.214 11.047 -14.253 1.00 61.25 170 ASN A O 1
ATOM 1378 N N . PHE A 1 171 ? 22.760 13.062 -15.098 1.00 67.44 171 PHE A N 1
ATOM 1379 C CA . PHE A 1 171 ? 21.778 13.814 -14.314 1.00 67.44 171 PHE A CA 1
ATOM 1380 C C . PHE A 1 171 ? 20.331 13.468 -14.686 1.00 67.44 171 PHE A C 1
ATOM 1382 O O . PHE A 1 171 ? 19.459 13.518 -13.828 1.00 67.44 171 PHE A O 1
ATOM 1389 N N . LEU A 1 172 ? 20.069 13.080 -15.940 1.00 70.81 172 LEU A N 1
ATOM 1390 C CA . LEU A 1 172 ? 18.745 12.624 -16.387 1.00 70.81 172 LEU A CA 1
ATOM 1391 C C . LEU A 1 172 ? 18.573 11.103 -16.259 1.00 70.81 172 LEU A C 1
ATOM 1393 O O . LEU A 1 172 ? 17.451 10.629 -16.089 1.00 70.81 172 LEU A O 1
ATOM 1397 N N . ASN A 1 173 ? 19.665 10.332 -16.292 1.00 73.56 173 ASN A N 1
ATOM 1398 C CA . ASN A 1 173 ? 19.631 8.871 -16.167 1.00 73.56 173 ASN A CA 1
ATOM 1399 C C . ASN A 1 173 ? 19.169 8.405 -14.783 1.00 73.56 173 ASN A C 1
ATOM 1401 O O . ASN A 1 173 ? 18.304 7.537 -14.688 1.00 73.56 173 ASN A O 1
ATOM 1405 N N . ILE A 1 174 ? 19.722 8.993 -13.720 1.00 75.06 174 ILE A N 1
ATOM 1406 C CA . ILE A 1 174 ? 19.390 8.630 -12.336 1.00 75.06 174 ILE A CA 1
ATOM 1407 C C . ILE A 1 174 ? 17.898 8.858 -12.026 1.00 75.06 174 ILE A C 1
ATOM 1409 O O . ILE A 1 174 ? 17.239 7.902 -11.614 1.00 75.06 174 ILE A O 1
ATOM 1413 N N . PRO A 1 175 ? 17.308 10.052 -12.245 1.00 78.56 175 PRO A N 1
ATOM 1414 C CA . PRO A 1 175 ? 15.889 10.266 -11.973 1.00 78.56 175 PRO A CA 1
ATOM 1415 C C . PRO A 1 175 ? 14.998 9.414 -12.879 1.00 78.56 175 PRO A C 1
ATOM 1417 O O . PRO A 1 175 ? 14.016 8.859 -12.392 1.00 78.56 175 PRO A O 1
ATOM 1420 N N . MET A 1 176 ? 15.351 9.241 -14.160 1.00 82.50 176 MET A N 1
ATOM 1421 C CA . MET A 1 176 ? 14.613 8.350 -15.061 1.00 82.50 176 MET A CA 1
ATOM 1422 C C . MET A 1 176 ? 14.530 6.936 -14.486 1.00 82.50 176 MET A C 1
ATOM 1424 O O . MET A 1 176 ? 13.441 6.373 -14.426 1.00 82.50 176 MET A O 1
ATOM 1428 N N . LEU A 1 177 ? 15.658 6.396 -14.020 1.00 79.31 177 LEU A N 1
ATOM 1429 C CA . LEU A 1 177 ? 15.739 5.065 -13.432 1.00 79.31 177 LEU A CA 1
ATOM 1430 C C . LEU A 1 177 ? 14.945 4.959 -12.122 1.00 79.31 177 LEU A C 1
ATOM 1432 O O . LEU A 1 177 ? 14.217 3.987 -11.934 1.00 79.31 177 LEU A O 1
ATOM 1436 N N . VAL A 1 178 ? 15.007 5.973 -11.254 1.00 81.31 178 VAL A N 1
ATOM 1437 C CA . VAL A 1 178 ? 14.203 6.026 -10.020 1.00 81.31 178 VAL A CA 1
ATOM 1438 C C . VAL A 1 178 ? 12.706 5.969 -10.335 1.00 81.31 178 VAL A C 1
ATOM 1440 O O . VAL A 1 178 ? 11.990 5.144 -9.764 1.00 81.31 178 VAL A O 1
ATOM 1443 N N . PHE A 1 179 ? 12.223 6.786 -11.276 1.00 84.94 179 PHE A N 1
ATOM 1444 C CA . PHE A 1 179 ? 10.812 6.760 -11.674 1.00 84.94 179 PHE A CA 1
ATOM 1445 C C . PHE A 1 179 ? 10.414 5.441 -12.341 1.00 84.94 179 PHE A C 1
ATOM 1447 O O . PHE A 1 179 ? 9.297 4.978 -12.131 1.00 84.94 179 PHE A O 1
ATOM 1454 N N . LEU A 1 180 ? 11.325 4.797 -13.074 1.00 85.62 180 LEU A N 1
ATOM 1455 C CA . LEU A 1 180 ? 11.084 3.504 -13.719 1.00 85.62 180 LEU A CA 1
ATOM 1456 C C . LEU A 1 180 ? 10.957 2.367 -12.695 1.00 85.62 180 LEU A C 1
ATOM 1458 O O . LEU A 1 180 ? 10.091 1.505 -12.828 1.00 85.62 180 LEU A O 1
ATOM 1462 N N . ILE A 1 181 ? 11.763 2.403 -11.631 1.00 82.75 181 ILE A N 1
ATOM 1463 C CA . ILE A 1 181 ? 11.658 1.474 -10.500 1.00 82.75 181 ILE A CA 1
ATOM 1464 C C . ILE A 1 181 ? 10.325 1.660 -9.768 1.00 82.75 181 ILE A C 1
ATOM 1466 O O . ILE A 1 181 ? 9.616 0.684 -9.510 1.00 82.75 181 ILE A O 1
ATOM 1470 N N . VAL A 1 182 ? 9.960 2.910 -9.458 1.00 85.62 182 VAL A N 1
ATOM 1471 C CA . VAL A 1 182 ? 8.673 3.236 -8.822 1.00 85.62 182 VAL A CA 1
ATOM 1472 C C . VAL A 1 182 ? 7.516 2.776 -9.709 1.00 85.62 182 VAL A C 1
ATOM 1474 O O . VAL A 1 182 ? 6.599 2.112 -9.226 1.00 85.62 182 VAL A O 1
ATOM 1477 N N . PHE A 1 183 ? 7.591 3.049 -11.012 1.00 90.06 183 PHE A N 1
ATOM 1478 C CA . PHE A 1 183 ? 6.614 2.597 -11.992 1.00 90.06 183 PHE A CA 1
ATOM 1479 C C . PHE A 1 183 ? 6.451 1.078 -11.969 1.00 90.06 183 PHE A C 1
ATOM 1481 O O . PHE A 1 183 ? 5.338 0.594 -11.778 1.00 90.06 183 PHE A O 1
ATOM 1488 N N . ALA A 1 184 ? 7.547 0.325 -12.104 1.00 88.38 184 ALA A N 1
ATOM 1489 C CA . ALA A 1 184 ? 7.521 -1.135 -12.133 1.00 88.38 184 ALA A CA 1
ATOM 1490 C C . ALA A 1 184 ? 6.910 -1.729 -10.855 1.00 88.38 184 ALA A C 1
ATOM 1492 O O . ALA A 1 184 ? 6.141 -2.690 -10.916 1.00 88.38 184 ALA A O 1
ATOM 1493 N N . PHE A 1 185 ? 7.208 -1.135 -9.700 1.00 88.50 185 PHE A N 1
ATOM 1494 C CA . PHE A 1 185 ? 6.667 -1.563 -8.415 1.00 88.50 185 PHE A CA 1
ATOM 1495 C C . PHE A 1 185 ? 5.154 -1.307 -8.284 1.00 88.50 185 PHE A C 1
ATOM 1497 O O . PHE A 1 185 ? 4.410 -2.196 -7.876 1.00 88.50 185 PHE A O 1
ATOM 1504 N N . PHE A 1 186 ? 4.652 -0.128 -8.656 1.00 89.75 186 PHE A N 1
ATOM 1505 C CA . PHE A 1 186 ? 3.206 0.135 -8.581 1.00 89.75 186 PHE A CA 1
ATOM 1506 C C . PHE A 1 186 ? 2.419 -0.568 -9.689 1.00 89.75 186 PHE A C 1
ATOM 1508 O O . PHE A 1 186 ? 1.311 -1.051 -9.444 1.00 89.75 186 PHE A O 1
ATOM 1515 N N . ALA A 1 187 ? 3.009 -0.705 -10.876 1.00 91.62 187 ALA A N 1
ATOM 1516 C CA . ALA A 1 187 ? 2.440 -1.488 -11.963 1.00 91.62 187 ALA A CA 1
ATOM 1517 C C . ALA A 1 187 ? 2.301 -2.968 -11.576 1.00 91.62 187 AL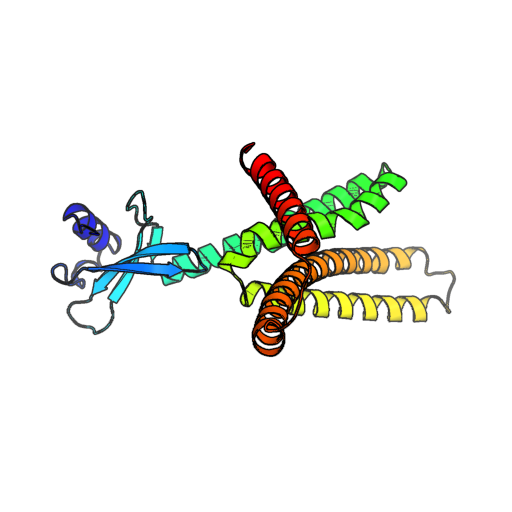A A C 1
ATOM 1519 O O . ALA A 1 187 ? 1.281 -3.582 -11.886 1.00 91.62 187 ALA A O 1
ATOM 1520 N N . SER A 1 188 ? 3.264 -3.542 -10.843 1.00 91.88 188 SER A N 1
ATOM 1521 C CA . SER A 1 188 ? 3.163 -4.928 -10.374 1.00 91.88 188 SER A CA 1
ATOM 1522 C C . SER A 1 188 ? 2.055 -5.105 -9.327 1.00 91.88 188 SER A C 1
ATOM 1524 O O . SER A 1 188 ? 1.276 -6.054 -9.425 1.00 91.88 188 SER A O 1
ATOM 1526 N N . ILE A 1 189 ? 1.890 -4.164 -8.386 1.00 90.81 189 ILE A N 1
ATOM 1527 C CA . ILE A 1 189 ? 0.743 -4.156 -7.457 1.00 90.81 189 ILE A CA 1
ATOM 1528 C C . ILE A 1 189 ? -0.570 -4.145 -8.250 1.00 90.81 189 ILE A C 1
ATOM 1530 O O . ILE A 1 189 ? -1.444 -4.986 -8.016 1.00 90.81 189 ILE A O 1
ATOM 1534 N N . LYS A 1 190 ? -0.699 -3.230 -9.219 1.00 92.44 190 LYS A N 1
ATOM 1535 C CA . LYS A 1 190 ? -1.898 -3.122 -10.058 1.00 92.44 190 LYS A CA 1
ATOM 1536 C C . LYS A 1 190 ? -2.148 -4.391 -10.869 1.00 92.44 190 LYS A C 1
ATOM 1538 O O . LYS A 1 190 ? -3.297 -4.822 -10.991 1.00 92.44 190 LYS A O 1
ATOM 1543 N N . PHE A 1 191 ? -1.093 -5.022 -11.376 1.00 93.00 191 PHE A N 1
ATOM 1544 C CA . PHE A 1 191 ? -1.173 -6.293 -12.084 1.00 93.00 191 PHE A CA 1
ATOM 1545 C C . PHE A 1 191 ? -1.780 -7.390 -11.201 1.00 93.00 191 PHE A C 1
ATOM 1547 O O . PHE A 1 191 ? -2.743 -8.034 -11.616 1.00 93.00 191 PHE A O 1
ATOM 1554 N N . PHE A 1 192 ? -1.310 -7.565 -9.960 1.00 92.38 192 PHE A N 1
ATOM 1555 C CA . PHE A 1 192 ? -1.868 -8.578 -9.054 1.00 92.38 192 PHE A CA 1
ATOM 1556 C C . PHE A 1 192 ? -3.321 -8.294 -8.656 1.00 92.38 192 PHE A C 1
ATOM 1558 O O . PHE A 1 192 ? -4.140 -9.219 -8.596 1.00 92.38 192 PHE A O 1
ATOM 1565 N N . ILE A 1 193 ? -3.675 -7.023 -8.438 1.00 90.75 193 ILE A N 1
ATOM 1566 C CA . ILE A 1 193 ? -5.065 -6.621 -8.182 1.00 90.75 193 ILE A CA 1
ATOM 1567 C C . ILE A 1 193 ? -5.949 -6.985 -9.378 1.00 90.75 193 ILE A C 1
ATOM 1569 O O . ILE A 1 193 ? -6.964 -7.668 -9.211 1.00 90.75 193 ILE A O 1
ATOM 1573 N N . SER A 1 194 ? -5.530 -6.594 -10.581 1.00 90.75 194 SER A N 1
ATOM 1574 C CA . SER A 1 194 ? -6.259 -6.841 -11.828 1.00 90.75 194 SER A CA 1
ATOM 1575 C C . SER A 1 194 ? -6.387 -8.337 -12.116 1.00 90.75 194 SER A C 1
ATOM 1577 O O . SER A 1 194 ? -7.465 -8.808 -12.470 1.00 90.75 194 SER A O 1
ATOM 1579 N N . MET A 1 195 ? -5.331 -9.119 -11.874 1.00 90.56 195 MET A N 1
ATOM 1580 C CA . MET A 1 195 ? -5.345 -10.577 -12.010 1.00 90.56 195 MET A CA 1
ATOM 1581 C C . MET A 1 195 ? -6.367 -11.218 -11.064 1.00 90.56 195 MET A C 1
ATOM 1583 O O . MET A 1 195 ? -7.145 -12.079 -11.475 1.00 90.56 195 MET A O 1
ATOM 1587 N N . ASN A 1 196 ? -6.427 -10.783 -9.804 1.00 89.44 196 ASN A N 1
ATOM 1588 C CA . ASN A 1 196 ? -7.419 -11.279 -8.850 1.00 89.44 196 ASN A CA 1
ATOM 1589 C C . ASN A 1 196 ? -8.853 -10.914 -9.260 1.00 89.44 196 ASN A C 1
ATOM 1591 O O . ASN A 1 196 ? -9.751 -11.755 -9.188 1.00 89.44 196 ASN A O 1
ATOM 1595 N N . GLN A 1 197 ? -9.076 -9.678 -9.711 1.00 88.75 197 GLN A N 1
ATOM 1596 C CA . GLN A 1 197 ? -10.376 -9.241 -10.225 1.00 88.75 197 GLN A CA 1
ATOM 1597 C C . GLN A 1 197 ? -10.786 -10.059 -11.459 1.00 88.75 197 GLN A C 1
ATOM 1599 O O . GLN A 1 197 ? -11.909 -10.561 -11.506 1.00 88.75 197 GLN A O 1
ATOM 1604 N N . MET A 1 198 ? -9.863 -10.298 -12.393 1.00 89.62 198 MET A N 1
ATOM 1605 C CA . MET A 1 198 ? -10.081 -11.133 -13.576 1.00 89.62 198 MET A CA 1
ATOM 1606 C C . MET A 1 198 ? -10.429 -12.579 -13.197 1.00 89.62 198 MET A C 1
ATOM 1608 O O . MET A 1 198 ? -11.368 -13.153 -13.744 1.00 89.6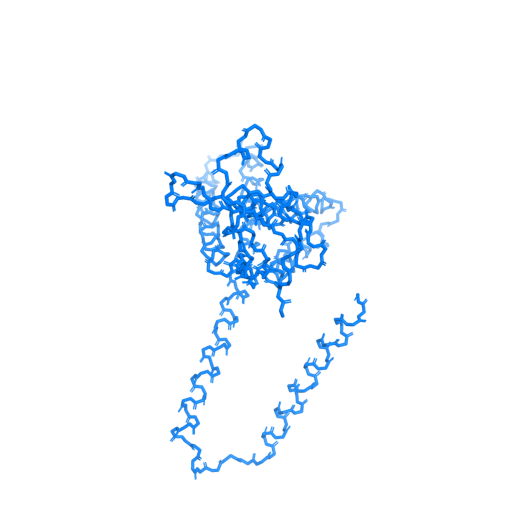2 198 MET A O 1
ATOM 1612 N N . LEU A 1 199 ? -9.728 -13.178 -12.227 1.00 88.56 199 LEU A N 1
ATOM 1613 C CA . LEU A 1 199 ? -10.029 -14.530 -11.745 1.00 88.56 199 LEU A CA 1
ATOM 1614 C C . LEU A 1 199 ? -11.412 -14.615 -11.087 1.00 88.56 199 LEU A C 1
ATOM 1616 O O . LEU A 1 199 ? -12.126 -15.601 -11.286 1.00 88.56 199 LEU A O 1
ATOM 1620 N N . LYS A 1 200 ? -11.812 -13.592 -10.323 1.00 87.12 200 LYS A N 1
ATOM 1621 C CA . LYS A 1 200 ? -13.161 -13.501 -9.746 1.00 87.12 200 LYS A CA 1
ATOM 1622 C C . LYS A 1 200 ? -14.222 -13.356 -10.836 1.00 87.12 200 LYS A C 1
ATOM 1624 O O . LYS A 1 200 ? -15.177 -14.129 -10.839 1.00 87.12 200 LYS A O 1
ATOM 1629 N N . ALA A 1 201 ? -14.022 -12.447 -11.788 1.00 87.38 201 ALA A N 1
ATOM 1630 C CA . ALA A 1 201 ? -14.922 -12.247 -12.921 1.00 87.38 201 ALA A CA 1
ATOM 1631 C C . ALA A 1 201 ? -15.069 -13.527 -13.755 1.00 87.38 201 ALA A C 1
ATOM 1633 O O . ALA A 1 201 ? -16.181 -13.931 -14.080 1.00 87.38 201 ALA A O 1
ATOM 1634 N N . ARG A 1 202 ? -13.964 -14.242 -14.002 1.00 84.38 202 ARG A N 1
ATOM 1635 C CA . ARG A 1 202 ? -13.972 -15.539 -14.689 1.00 84.38 202 ARG A CA 1
ATOM 1636 C C . ARG A 1 202 ? -14.807 -16.582 -13.950 1.00 84.38 202 ARG A C 1
ATOM 1638 O O . ARG A 1 202 ? -15.541 -17.320 -14.599 1.00 84.38 202 ARG A O 1
ATOM 1645 N N . LYS A 1 203 ? -14.710 -16.674 -12.617 1.00 84.56 203 LYS A N 1
ATOM 1646 C CA . LYS A 1 203 ? -15.543 -17.600 -11.826 1.00 84.56 203 LYS A CA 1
ATOM 1647 C C . LYS A 1 203 ? -17.030 -17.275 -11.971 1.00 84.56 203 LYS A C 1
ATOM 1649 O O . LYS A 1 203 ? -17.817 -18.193 -12.177 1.00 84.56 203 LYS A O 1
ATOM 1654 N N . VAL A 1 204 ? -17.393 -15.992 -11.918 1.00 84.94 204 VAL A N 1
ATOM 1655 C CA . VAL A 1 204 ? -18.781 -15.540 -12.110 1.00 84.94 204 VAL A CA 1
ATOM 1656 C C . VAL A 1 204 ? -19.264 -15.882 -13.519 1.00 84.94 204 VAL A C 1
ATOM 1658 O O . VAL A 1 204 ? -20.279 -16.560 -13.661 1.00 84.94 204 VAL A O 1
ATOM 1661 N N . TYR A 1 205 ? -18.493 -15.526 -14.546 1.00 81.50 205 TYR A N 1
ATOM 1662 C CA . TYR A 1 205 ? -18.818 -15.822 -15.941 1.00 81.50 205 TYR A CA 1
ATOM 1663 C C . TYR A 1 205 ? -18.988 -17.326 -16.195 1.00 81.50 205 TYR A C 1
ATOM 1665 O O . TYR A 1 205 ? -19.969 -17.753 -16.795 1.00 81.50 205 TYR A O 1
ATOM 1673 N N . LEU A 1 206 ? -18.079 -18.159 -15.675 1.00 78.69 206 LEU A N 1
ATOM 1674 C CA . LEU A 1 206 ? -18.188 -19.615 -15.791 1.00 78.69 206 LEU A CA 1
ATOM 1675 C C . LEU A 1 206 ? -19.391 -20.181 -15.027 1.00 78.69 206 LEU A C 1
ATOM 1677 O O . LEU A 1 206 ? -19.984 -21.142 -15.505 1.00 78.69 206 LEU A O 1
ATOM 1681 N N . SER A 1 207 ? -19.764 -19.603 -13.881 1.00 75.88 207 SER A N 1
ATOM 1682 C CA . SER A 1 207 ? -20.959 -20.020 -13.131 1.00 75.88 207 SER A CA 1
ATOM 1683 C C . SER A 1 207 ? -22.269 -19.643 -13.840 1.00 75.88 207 SER A C 1
ATOM 1685 O O . SER A 1 207 ? -23.224 -20.417 -13.843 1.00 75.88 207 SER A O 1
ATOM 1687 N N . GLN A 1 208 ? -22.298 -18.493 -14.517 1.00 74.12 208 GLN A N 1
ATOM 1688 C CA . GLN A 1 208 ? -23.417 -18.080 -15.366 1.00 74.12 208 GLN A CA 1
ATOM 1689 C C . GLN A 1 208 ? -23.506 -18.947 -16.629 1.00 74.12 208 GLN A C 1
ATOM 1691 O O . GLN A 1 208 ? -24.590 -19.398 -16.992 1.00 74.12 208 GLN A O 1
ATOM 1696 N N . ALA A 1 209 ? -22.366 -19.268 -17.246 1.00 62.22 209 ALA A N 1
ATOM 1697 C CA . ALA A 1 209 ? -22.301 -20.188 -18.376 1.00 62.22 209 ALA A CA 1
ATOM 1698 C C . ALA A 1 209 ? -22.704 -21.622 -17.983 1.00 62.22 209 ALA A C 1
ATOM 1700 O O . ALA A 1 209 ? -23.415 -22.272 -18.739 1.00 62.22 209 ALA A O 1
ATOM 1701 N N . SER A 1 210 ? -22.335 -22.121 -16.794 1.00 55.62 210 SER A N 1
ATOM 1702 C CA . SER A 1 210 ? -22.797 -23.439 -16.325 1.00 55.62 210 SER A CA 1
ATOM 1703 C C . SER A 1 210 ? -24.300 -23.473 -16.057 1.00 55.62 210 SER A C 1
ATOM 1705 O O . SER A 1 210 ? -24.935 -24.481 -16.353 1.00 55.62 210 SER A O 1
ATOM 1707 N N . ASN A 1 211 ? -24.892 -22.370 -15.587 1.00 51.88 211 ASN A N 1
ATOM 1708 C CA . ASN A 1 211 ? -26.349 -22.267 -15.461 1.00 51.88 211 ASN A CA 1
ATOM 1709 C C . ASN A 1 211 ? -27.058 -22.279 -16.829 1.00 51.88 211 ASN A C 1
ATOM 1711 O O . ASN A 1 211 ? -28.201 -22.719 -16.907 1.00 51.88 211 ASN A O 1
ATOM 1715 N N . HIS A 1 212 ? -26.379 -21.870 -17.906 1.00 50.91 212 HIS A N 1
ATOM 1716 C CA . HIS A 1 212 ? -26.900 -21.942 -19.275 1.00 50.91 212 HIS A CA 1
ATOM 1717 C C . HIS A 1 212 ? -26.551 -23.236 -20.035 1.00 50.91 212 HIS A C 1
ATOM 1719 O O . HIS A 1 212 ? -27.235 -23.552 -21.007 1.00 50.91 212 HIS A O 1
ATOM 1725 N N . GLN A 1 213 ? -25.523 -23.996 -19.628 1.00 46.62 213 GLN A N 1
ATOM 1726 C CA . GLN A 1 213 ? -24.985 -25.108 -20.434 1.00 46.62 213 GLN A CA 1
ATOM 1727 C C . GLN A 1 213 ? -24.820 -26.467 -19.730 1.00 46.62 213 GLN A C 1
ATOM 1729 O O . GLN A 1 213 ? -24.512 -27.442 -20.411 1.00 46.62 213 GLN A O 1
ATOM 1734 N N . ASP A 1 214 ? -25.086 -26.616 -18.428 1.00 46.22 214 ASP A N 1
ATOM 1735 C CA . ASP A 1 214 ? -24.951 -27.913 -17.733 1.00 46.22 214 ASP A CA 1
ATOM 1736 C C . ASP A 1 214 ? -26.299 -28.652 -17.551 1.00 46.22 214 ASP A C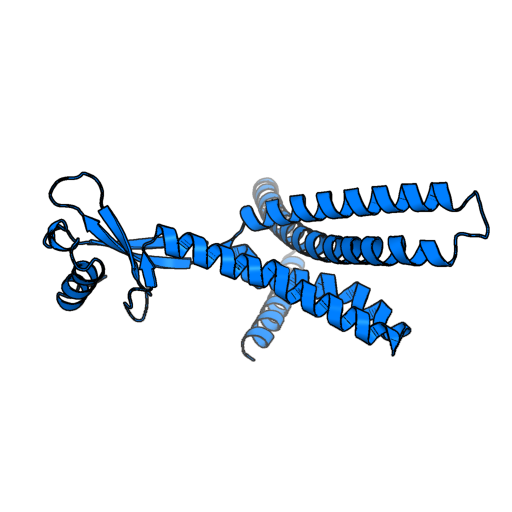 1
ATOM 1738 O O . ASP A 1 214 ? -26.653 -29.121 -16.470 1.00 46.22 214 ASP A O 1
ATOM 1742 N N . ARG A 1 215 ? -27.025 -28.842 -18.668 1.00 42.50 215 ARG A N 1
ATOM 1743 C CA . ARG A 1 215 ? -27.904 -30.018 -18.857 1.00 42.50 215 ARG A CA 1
ATOM 1744 C C . ARG A 1 215 ? -27.326 -31.068 -19.816 1.00 42.50 215 ARG A C 1
ATOM 1746 O O . ARG A 1 215 ? -27.950 -32.110 -19.977 1.00 42.50 215 ARG A O 1
ATOM 1753 N N . LYS A 1 216 ? -26.147 -30.866 -20.427 1.00 48.62 216 LYS A N 1
ATOM 1754 C CA . LYS A 1 216 ? -25.536 -31.877 -21.313 1.00 48.62 216 LYS A CA 1
ATOM 1755 C C . LYS A 1 216 ? -24.002 -31.928 -21.217 1.00 48.62 216 LYS A C 1
ATOM 1757 O O . LYS A 1 216 ? -23.295 -31.096 -21.765 1.00 48.62 216 LYS A O 1
ATOM 1762 N N . ASN A 1 217 ? -23.531 -33.013 -20.599 1.00 49.66 217 ASN A N 1
ATOM 1763 C CA . ASN A 1 217 ? -22.290 -33.736 -20.901 1.00 49.66 217 ASN A CA 1
ATOM 1764 C C . ASN A 1 217 ? -20.946 -32.987 -20.780 1.00 49.66 217 ASN A C 1
ATOM 1766 O O . ASN A 1 217 ? -20.283 -32.718 -21.778 1.00 49.66 217 ASN A O 1
ATOM 1770 N N . ARG A 1 218 ? -20.430 -32.830 -19.550 1.00 50.25 218 ARG A N 1
ATOM 1771 C CA . ARG A 1 218 ? -18.970 -32.807 -19.320 1.00 50.25 218 ARG A CA 1
ATOM 1772 C C . ARG A 1 218 ? -18.490 -34.140 -18.728 1.00 50.25 218 ARG A C 1
ATOM 1774 O O . ARG A 1 218 ? -19.013 -34.549 -17.689 1.00 50.25 218 ARG A O 1
ATOM 1781 N N . PRO A 1 219 ? -17.493 -34.816 -19.333 1.00 53.62 219 PRO A N 1
ATOM 1782 C CA . PRO A 1 219 ? -17.018 -36.112 -18.858 1.00 53.62 219 PRO A CA 1
ATOM 1783 C C . PRO A 1 219 ? -16.367 -35.979 -17.473 1.00 53.62 219 PRO A C 1
ATOM 1785 O O . PRO A 1 219 ? -15.517 -35.114 -17.238 1.00 53.62 219 PRO A O 1
ATOM 1788 N N . ARG A 1 220 ? -16.778 -36.856 -16.545 1.00 55.88 220 ARG A N 1
ATOM 1789 C CA . ARG A 1 220 ? -16.410 -36.853 -15.110 1.00 55.88 220 ARG A CA 1
ATOM 1790 C C . ARG A 1 220 ? -14.895 -36.800 -14.857 1.00 55.88 220 ARG A C 1
ATOM 1792 O O . ARG A 1 220 ? -14.465 -36.244 -13.849 1.00 55.88 220 ARG A O 1
ATOM 1799 N N . VAL A 1 221 ? -14.095 -37.296 -15.799 1.00 55.94 221 VAL A N 1
ATOM 1800 C CA . VAL A 1 221 ? -12.628 -37.369 -15.721 1.00 55.94 221 VAL A CA 1
ATOM 1801 C C . VAL A 1 221 ? -11.971 -35.980 -15.692 1.00 55.94 221 VAL A C 1
ATOM 1803 O O . VAL A 1 221 ? -11.066 -35.748 -14.895 1.00 55.94 221 VAL A O 1
ATOM 1806 N N . ILE A 1 222 ? -12.471 -35.009 -16.469 1.00 56.84 222 ILE A N 1
ATOM 1807 C CA . ILE A 1 222 ? -11.882 -33.655 -16.532 1.00 56.84 222 ILE A CA 1
ATOM 1808 C C . ILE A 1 222 ? -12.182 -32.861 -15.250 1.00 56.84 222 ILE A C 1
ATOM 1810 O O . ILE A 1 222 ? -11.340 -32.101 -14.768 1.00 56.84 222 ILE A O 1
ATOM 1814 N N . ARG A 1 223 ? -13.364 -33.067 -14.644 1.00 56.88 223 ARG A N 1
ATOM 1815 C CA . ARG A 1 223 ? -13.693 -32.476 -13.332 1.00 56.88 223 ARG A CA 1
ATOM 1816 C C . ARG A 1 223 ? -12.797 -33.040 -12.232 1.00 56.88 223 ARG A C 1
ATOM 1818 O O . ARG A 1 223 ? -12.300 -32.266 -11.418 1.00 56.88 223 ARG A O 1
ATOM 1825 N N . ALA A 1 224 ? -12.556 -34.351 -12.241 1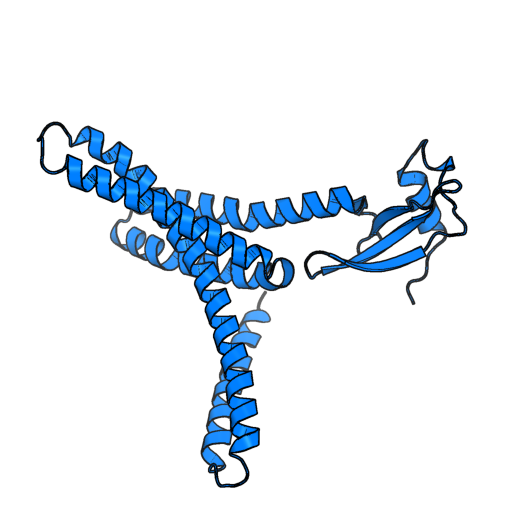.00 60.25 224 ALA A N 1
ATOM 1826 C CA . ALA A 1 224 ? -11.666 -34.993 -11.280 1.00 60.25 224 ALA A CA 1
ATOM 1827 C C . ALA A 1 224 ? -10.224 -34.475 -11.410 1.00 60.25 224 ALA A C 1
ATOM 1829 O O . ALA A 1 224 ? -9.623 -34.118 -10.400 1.00 60.25 224 ALA A O 1
ATOM 1830 N N . LEU A 1 225 ? -9.704 -34.335 -12.637 1.00 59.31 225 LEU A N 1
AT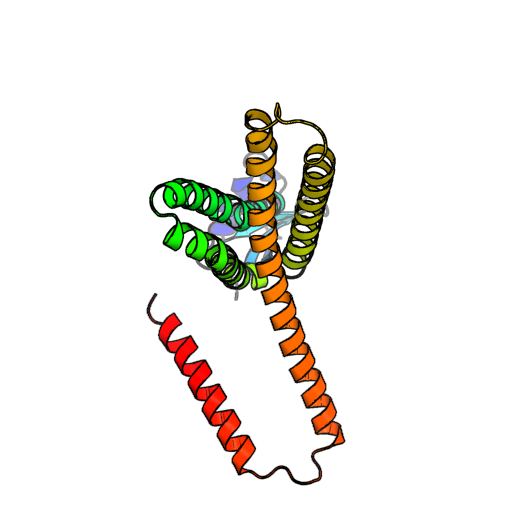OM 1831 C CA . LEU A 1 225 ? -8.344 -33.842 -12.882 1.00 59.31 225 LEU A CA 1
ATOM 1832 C C . LEU A 1 225 ? -8.156 -32.386 -12.419 1.00 59.31 225 LEU A C 1
ATOM 1834 O O . LEU A 1 225 ? -7.193 -32.074 -11.718 1.00 59.31 225 LEU A O 1
ATOM 1838 N N . ASN A 1 226 ? -9.112 -31.505 -12.737 1.00 57.62 226 ASN A N 1
ATOM 1839 C CA . ASN A 1 226 ? -9.076 -30.105 -12.304 1.00 57.62 226 ASN A CA 1
ATOM 1840 C C . ASN A 1 226 ? -9.196 -29.963 -10.783 1.00 57.62 226 ASN A C 1
ATOM 1842 O O . ASN A 1 226 ? -8.521 -29.118 -10.193 1.00 57.62 226 ASN A O 1
ATOM 1846 N N . PHE A 1 227 ? -10.015 -30.796 -10.136 1.00 68.56 227 PHE A N 1
ATOM 1847 C CA . PHE A 1 227 ? -10.121 -30.829 -8.678 1.00 68.56 227 PHE A CA 1
ATOM 1848 C C . PHE A 1 227 ? -8.816 -31.307 -8.026 1.00 68.56 227 PHE A C 1
ATOM 1850 O O . PHE A 1 227 ? -8.367 -30.737 -7.036 1.00 68.56 227 PHE A O 1
ATOM 1857 N N . LEU A 1 228 ? -8.153 -32.306 -8.611 1.00 64.25 228 LEU A N 1
ATOM 1858 C CA . LEU A 1 228 ? -6.883 -32.832 -8.106 1.00 64.25 228 LEU A CA 1
ATOM 1859 C C . LEU A 1 228 ? -5.742 -31.814 -8.248 1.00 64.25 228 LEU A C 1
ATOM 1861 O O . LEU A 1 228 ? -4.967 -31.628 -7.309 1.00 64.25 228 LEU A O 1
ATOM 1865 N N . LEU A 1 229 ? -5.678 -31.106 -9.380 1.00 63.12 229 LEU A N 1
ATOM 1866 C CA . LEU A 1 229 ? -4.698 -30.042 -9.625 1.00 63.12 229 LEU A CA 1
ATOM 1867 C C . LEU A 1 229 ? -4.913 -28.840 -8.699 1.00 63.12 229 LEU A C 1
ATOM 1869 O O . LEU A 1 229 ? -3.964 -28.370 -8.075 1.00 63.12 229 LEU A O 1
ATOM 1873 N N . THR A 1 230 ? -6.157 -28.382 -8.539 1.00 67.50 230 THR A N 1
ATOM 1874 C CA . THR A 1 230 ? -6.479 -27.271 -7.624 1.00 67.50 230 THR A CA 1
ATOM 1875 C C . THR A 1 230 ? -6.252 -27.641 -6.160 1.00 67.50 230 THR A C 1
ATOM 1877 O O . THR A 1 230 ? -5.707 -26.832 -5.411 1.00 67.50 230 THR A O 1
ATOM 1880 N N . LYS A 1 231 ? -6.565 -28.877 -5.751 1.00 66.12 231 LYS A N 1
ATOM 1881 C CA . LYS A 1 231 ? -6.283 -29.379 -4.398 1.00 66.12 231 LYS A CA 1
ATOM 1882 C C . LYS A 1 231 ? -4.780 -29.473 -4.120 1.00 66.12 231 LYS A C 1
ATOM 1884 O O . LYS A 1 231 ? -4.347 -29.077 -3.041 1.00 66.12 231 LYS A O 1
ATOM 1889 N N . LYS A 1 232 ? -3.972 -29.933 -5.086 1.00 62.06 232 LYS A N 1
ATOM 1890 C CA . LYS A 1 232 ? -2.502 -29.938 -4.962 1.00 62.06 232 LYS A CA 1
ATOM 1891 C C . LYS A 1 232 ? -1.934 -28.521 -4.854 1.00 62.06 232 LYS A C 1
ATOM 1893 O O . LYS A 1 232 ? -1.076 -28.290 -4.006 1.00 62.06 232 LYS A O 1
ATOM 1898 N N . LEU A 1 233 ? -2.452 -27.572 -5.636 1.00 53.91 233 LEU A N 1
ATOM 1899 C CA . LEU A 1 233 ? -2.023 -26.172 -5.581 1.00 53.91 233 LEU A CA 1
ATOM 1900 C C . LEU A 1 233 ? -2.380 -25.516 -4.234 1.00 53.91 233 LEU A C 1
ATOM 1902 O O . LEU A 1 233 ? -1.534 -24.871 -3.622 1.00 53.91 233 LEU A O 1
ATOM 1906 N N . CYS A 1 234 ? -3.598 -25.738 -3.725 1.00 54.69 234 CYS A N 1
ATOM 1907 C CA . CYS A 1 234 ? -4.016 -25.251 -2.406 1.00 54.69 234 CYS A CA 1
ATOM 1908 C C . CYS A 1 234 ? -3.209 -25.875 -1.262 1.00 54.69 234 CYS A C 1
ATOM 1910 O O . CYS A 1 234 ? -2.836 -25.162 -0.333 1.00 54.69 234 CYS A O 1
ATOM 1912 N N . ASN A 1 235 ? -2.901 -27.174 -1.328 1.00 57.44 235 ASN A N 1
ATOM 1913 C CA . ASN A 1 235 ? -2.055 -27.811 -0.319 1.00 57.44 235 ASN A CA 1
ATOM 1914 C C . ASN A 1 235 ? -0.626 -27.262 -0.341 1.00 57.44 235 ASN A C 1
ATOM 1916 O O . ASN A 1 235 ? -0.081 -27.027 0.728 1.00 57.44 235 ASN A O 1
ATOM 1920 N N . PHE A 1 236 ? -0.054 -26.999 -1.520 1.00 55.59 236 PHE A N 1
ATOM 1921 C CA . PHE A 1 236 ? 1.282 -26.410 -1.651 1.00 55.59 236 PHE A CA 1
ATOM 1922 C C . PHE A 1 236 ? 1.356 -24.973 -1.109 1.00 55.59 236 PHE A C 1
ATOM 1924 O O . PHE A 1 236 ? 2.336 -24.587 -0.474 1.00 55.59 236 PHE A O 1
ATOM 1931 N N . ILE A 1 237 ? 0.301 -24.181 -1.320 1.00 54.88 237 ILE A N 1
ATOM 1932 C CA . ILE A 1 237 ? 0.189 -22.828 -0.756 1.00 54.88 237 ILE A CA 1
ATOM 1933 C C . ILE A 1 237 ? 0.052 -22.896 0.774 1.00 54.88 237 ILE A C 1
ATOM 1935 O O . ILE A 1 237 ? 0.728 -22.157 1.485 1.00 54.88 237 ILE A O 1
ATOM 1939 N N . ASN A 1 238 ? -0.761 -23.820 1.297 1.00 48.69 238 ASN A N 1
ATOM 1940 C CA . ASN A 1 238 ? -0.984 -23.952 2.738 1.00 48.69 238 ASN A CA 1
ATOM 1941 C C . ASN A 1 238 ? 0.208 -24.545 3.505 1.00 48.69 238 ASN A C 1
ATOM 1943 O O . ASN A 1 238 ? 0.421 -24.165 4.656 1.00 48.69 238 ASN A O 1
ATOM 1947 N N . THR A 1 239 ? 1.012 -25.434 2.911 1.00 45.03 239 THR A N 1
ATOM 1948 C CA . THR A 1 239 ? 2.227 -25.948 3.572 1.00 45.03 239 THR A CA 1
ATOM 1949 C C . THR A 1 239 ? 3.314 -24.887 3.715 1.00 45.03 239 THR A C 1
ATOM 1951 O O . THR A 1 239 ? 4.076 -24.951 4.674 1.00 45.03 239 THR A O 1
ATOM 1954 N N . LYS A 1 240 ? 3.351 -23.867 2.847 1.00 44.69 240 LYS A N 1
ATOM 1955 C CA . LYS A 1 240 ? 4.269 -22.725 3.007 1.00 44.69 240 LYS A CA 1
ATOM 1956 C C . LYS A 1 240 ? 3.800 -21.669 4.013 1.00 44.69 240 LYS A C 1
ATOM 1958 O O . LYS A 1 240 ? 4.627 -20.899 4.485 1.00 44.69 240 LYS A O 1
ATOM 1963 N N . ILE A 1 241 ? 2.515 -21.645 4.370 1.00 45.22 241 ILE A N 1
ATOM 1964 C CA . ILE A 1 241 ? 1.960 -20.704 5.363 1.00 45.22 241 ILE A CA 1
ATOM 1965 C C . ILE A 1 241 ? 2.115 -21.229 6.802 1.00 45.22 241 ILE A C 1
ATOM 1967 O O . ILE A 1 241 ? 2.108 -20.443 7.737 1.00 45.22 241 ILE A O 1
ATOM 1971 N N . LYS A 1 242 ? 2.313 -22.540 7.000 1.00 34.41 242 LYS A N 1
ATOM 1972 C CA . LYS A 1 242 ? 2.535 -23.151 8.328 1.00 34.41 242 LYS A CA 1
ATOM 1973 C C . LYS A 1 242 ? 4.000 -23.193 8.793 1.00 34.41 242 LYS A C 1
ATOM 1975 O O . LYS A 1 242 ? 4.279 -23.801 9.820 1.00 34.41 242 LYS A O 1
ATOM 1980 N N . LEU A 1 243 ? 4.921 -22.592 8.042 1.00 38.09 243 LEU A N 1
ATOM 1981 C CA . LEU A 1 243 ? 6.356 -22.545 8.364 1.00 38.09 243 LEU A CA 1
ATOM 1982 C C . LEU A 1 243 ? 6.835 -21.150 8.813 1.00 38.09 243 LEU A C 1
ATOM 1984 O O . LEU A 1 243 ? 8.038 -20.916 8.873 1.00 38.09 243 LEU A O 1
ATOM 1988 N N . PHE A 1 244 ? 5.902 -20.255 9.147 1.00 34.53 244 PHE A N 1
ATOM 1989 C CA . PHE A 1 244 ? 6.151 -18.974 9.811 1.00 34.53 244 PHE A CA 1
ATOM 1990 C C . PHE A 1 244 ? 5.249 -18.828 11.034 1.00 34.53 244 PHE A C 1
ATOM 1992 O O . PHE A 1 244 ? 4.069 -19.240 10.936 1.00 34.53 244 PHE A O 1
#

Radius of gyration: 26.6 Å; Cα contacts (8 Å, |Δi|>4): 205; chains: 1; bounding box: 58×55×67 Å

Secondary structure (DSSP, 8-state):
-----HHHHHHHHHTTGGGGGGB-GGG-EEEEEEETTEEEEEEEEEETTEEEEEEEEE-TTT--EEEEHHHHHHHHHHHHHHHHHHHHHHHHHHHHHHHTT-HHHHHHHHHHHHHHHHHHHHHHHHHHHTHHHHHHHHHHHHHHHHHHHHHHHHHHHHTTS-GGGHHHHHHHHHHHHHHHHHHHHHHHHHHHHHHHHHHHHHHHHHHHHHHHHTTS---HHHHHHHHHHHHHHHHHHHHHHTT-